Protein AF-A0A7C5Q5X1-F1 (afdb_monomer)

Radius of gyration: 24.64 Å; Cα contacts (8 Å, |Δi|>4): 230; chains: 1; bounding box: 41×34×95 Å

Foldseek 3Di:
DVVVVVVVVVVVVVVVVVVVVVPPPDQALLNQLVVLLVQLVVCVVVVVLVSNLVSLVSSLVSPCPHPSNLVSQLSNLLSQLSVCLVVVNLVSLVVSLVSLVCSCVVDVDRPCVLSSLLSNLVSCVSVLVLVVSLVSLVVSCVVPVDVLSLLSNLLSCLSVVHCPSVVVLVPDPDDDPVCPVSSVVSNVSNVVSVD

pLDDT: mean 93.27, std 9.8, range [52.84, 98.88]

Nearest PDB structures (foldseek):
  8rsv-assembly1_A  TM=6.632E-01  e=2.694E-02  Bacillus phage phi3T
  8rst-assembly1_A-2  TM=6.478E-01  e=3.918E-02  Bacillus phage phi3T
  8rtc-assembly1_A  TM=6.531E-01  e=7.202E-02  Bacillus phage phi3T
  8rsv-assembly2_B  TM=5.956E-01  e=6.258E-02  Bacillus phage phi3T
  8rte-assembly1_B  TM=5.356E-01  e=3.709E-01  Bacillus phage phi105

Secondary structure (DSSP, 8-state):
-HHHHHHHHHHHHHHHHHHHHHSS----HHHHHHHHHHHHHHHHHTT-HHHHHHHHHHHHHH-TTSHHHHHHHHHHHHHHHHHHHHTT-HHHHHHHHHHHHTHHHH-SS-TTHHHHHHHHHHHHHHTT-HHHHHHHHHHHHHHH--HHHHHHHHHHHHHTT--HHHHHHHH-S---GGGHHHHHHHHHHHHHHT-

InterPro domains:
  IPR019734 Tetratricopeptide repeat [PS50005] (33-66)

Structure (mmCIF, N/CA/C/O backbone):
data_AF-A0A7C5Q5X1-F1
#
_entry.id   AF-A0A7C5Q5X1-F1
#
loop_
_atom_site.group_PDB
_atom_site.id
_atom_site.type_symbol
_atom_site.label_atom_id
_atom_site.label_alt_id
_atom_site.label_comp_id
_atom_site.label_asym_id
_atom_site.label_entity_id
_atom_site.label_seq_id
_atom_site.pdbx_PDB_ins_code
_atom_site.Cartn_x
_atom_site.Cartn_y
_atom_site.Cartn_z
_atom_site.occupancy
_atom_site.B_iso_or_equiv
_atom_site.auth_seq_id
_atom_site.auth_comp_id
_atom_site.auth_asym_id
_atom_site.auth_atom_id
_atom_site.pdbx_PDB_model_num
ATOM 1 N N . MET A 1 1 ? 9.317 3.299 -72.950 1.00 58.19 1 MET A N 1
ATOM 2 C CA . MET A 1 1 ? 8.301 3.671 -71.933 1.00 58.19 1 MET A CA 1
ATOM 3 C C . MET A 1 1 ? 8.261 2.722 -70.725 1.00 58.19 1 MET A C 1
ATOM 5 O O . MET A 1 1 ? 8.134 3.208 -69.610 1.00 58.19 1 MET A O 1
ATOM 9 N N . GLY A 1 2 ? 8.441 1.402 -70.889 1.00 72.62 2 GLY A N 1
ATOM 10 C CA . GLY A 1 2 ? 8.313 0.433 -69.780 1.00 72.62 2 GLY A CA 1
ATOM 11 C C . GLY A 1 2 ? 9.367 0.503 -68.658 1.00 72.62 2 GLY A C 1
ATOM 12 O O . GLY A 1 2 ? 9.055 0.219 -67.507 1.00 72.62 2 GLY A O 1
ATOM 13 N N . THR A 1 3 ? 10.601 0.927 -68.941 1.00 76.62 3 THR A N 1
ATOM 14 C CA . THR A 1 3 ? 11.686 0.994 -67.940 1.00 76.62 3 THR A CA 1
ATOM 15 C C . THR A 1 3 ? 11.532 2.141 -66.943 1.00 76.62 3 THR A C 1
ATOM 17 O O . THR A 1 3 ? 11.871 1.972 -65.774 1.00 76.62 3 THR A O 1
ATOM 20 N N . LEU A 1 4 ? 11.006 3.291 -67.374 1.00 81.00 4 LEU A N 1
ATOM 21 C CA . LEU A 1 4 ? 10.770 4.443 -66.497 1.00 81.00 4 LEU A CA 1
ATOM 22 C C . LEU A 1 4 ? 9.601 4.173 -65.541 1.00 81.00 4 LEU A C 1
ATOM 24 O O . LEU A 1 4 ? 9.727 4.390 -64.340 1.00 81.00 4 LEU A O 1
ATOM 28 N N . ILE A 1 5 ? 8.511 3.608 -66.068 1.00 83.56 5 ILE A N 1
ATOM 29 C CA . ILE A 1 5 ? 7.334 3.210 -65.285 1.00 83.56 5 ILE A CA 1
ATOM 30 C C . ILE A 1 5 ? 7.726 2.157 -64.242 1.00 83.56 5 ILE A C 1
ATOM 32 O O . ILE A 1 5 ? 7.360 2.293 -63.082 1.00 83.56 5 ILE A O 1
ATOM 36 N N . ARG A 1 6 ? 8.555 1.166 -64.606 1.00 82.31 6 ARG A N 1
ATOM 37 C CA . ARG A 1 6 ? 9.064 0.155 -63.664 1.00 82.31 6 ARG A CA 1
ATOM 38 C C . ARG A 1 6 ? 9.936 0.750 -62.550 1.00 82.31 6 ARG A C 1
ATOM 40 O O . ARG A 1 6 ? 9.872 0.290 -61.418 1.00 82.31 6 ARG A O 1
ATOM 47 N N . LYS A 1 7 ? 10.758 1.761 -62.847 1.00 84.62 7 LYS A N 1
ATOM 48 C CA . LYS A 1 7 ? 11.564 2.448 -61.820 1.00 84.62 7 LYS A CA 1
ATOM 49 C C . LYS A 1 7 ? 10.686 3.266 -60.872 1.00 84.62 7 LYS A C 1
ATOM 51 O O . LYS A 1 7 ? 10.916 3.233 -59.669 1.00 84.62 7 LYS A O 1
ATOM 56 N N . LEU A 1 8 ? 9.667 3.943 -61.404 1.00 85.75 8 LEU A N 1
ATOM 57 C CA . LEU A 1 8 ? 8.690 4.699 -60.617 1.00 85.75 8 LEU A CA 1
ATOM 58 C C . LEU A 1 8 ? 7.858 3.791 -59.708 1.00 85.75 8 LEU A C 1
ATOM 60 O O . LEU A 1 8 ? 7.694 4.106 -58.534 1.00 85.75 8 LEU A O 1
ATOM 64 N N . THR A 1 9 ? 7.388 2.644 -60.204 1.00 85.19 9 THR A N 1
ATOM 65 C CA . THR A 1 9 ? 6.626 1.695 -59.379 1.00 85.19 9 THR A CA 1
ATOM 66 C C . THR A 1 9 ? 7.482 1.071 -58.283 1.00 85.19 9 THR A C 1
ATOM 68 O O . THR A 1 9 ? 7.020 0.951 -57.152 1.00 85.19 9 THR A O 1
ATOM 71 N N . VAL A 1 10 ? 8.744 0.735 -58.569 1.00 87.38 10 VAL A N 1
ATOM 72 C CA . VAL A 1 10 ? 9.682 0.239 -57.549 1.00 87.38 10 VAL A CA 1
ATOM 73 C C . VAL A 1 10 ? 9.982 1.315 -56.502 1.00 87.38 10 VAL A C 1
ATOM 75 O O . VAL A 1 10 ? 9.953 1.017 -55.312 1.00 87.38 10 VAL A O 1
ATOM 78 N N . ALA A 1 11 ? 10.210 2.565 -56.910 1.00 87.88 11 ALA A N 1
ATOM 79 C CA . ALA A 1 11 ? 10.429 3.667 -55.974 1.00 87.88 11 ALA A CA 1
ATOM 80 C C . ALA A 1 11 ? 9.203 3.910 -55.078 1.00 87.88 11 ALA A C 1
ATOM 82 O O . ALA A 1 11 ? 9.349 4.059 -53.867 1.00 87.88 11 ALA A O 1
ATOM 83 N N . LEU A 1 12 ? 7.994 3.872 -55.650 1.00 87.25 12 LEU A N 1
ATOM 84 C CA . LEU A 1 12 ? 6.744 4.008 -54.902 1.00 87.25 12 LEU A CA 1
ATOM 85 C C . LEU A 1 12 ? 6.561 2.863 -53.892 1.00 87.25 12 LEU A C 1
ATOM 87 O O . LEU A 1 12 ? 6.203 3.110 -52.745 1.00 87.25 12 LEU A O 1
ATOM 91 N N . LEU A 1 13 ? 6.859 1.621 -54.289 1.00 85.75 13 LEU A N 1
ATOM 92 C CA . LEU A 1 13 ? 6.812 0.460 -53.396 1.00 85.75 13 LEU A CA 1
ATOM 93 C C . LEU A 1 13 ? 7.810 0.587 -52.243 1.00 85.75 13 LEU A C 1
ATOM 95 O O . LEU A 1 13 ? 7.453 0.294 -51.108 1.00 85.75 13 LEU A O 1
ATOM 99 N N . ILE A 1 14 ? 9.029 1.068 -52.499 1.00 83.12 14 ILE A N 1
ATOM 100 C CA . ILE A 1 14 ? 10.028 1.294 -51.446 1.00 83.12 14 ILE A CA 1
ATOM 101 C C . ILE A 1 14 ? 9.540 2.352 -50.451 1.00 83.12 14 ILE A C 1
ATOM 103 O O . ILE A 1 14 ? 9.681 2.147 -49.250 1.00 83.12 14 ILE A O 1
ATOM 107 N N . VAL A 1 15 ? 8.927 3.443 -50.925 1.00 83.56 15 VAL A N 1
ATOM 108 C CA . VAL A 1 15 ? 8.350 4.492 -50.063 1.00 83.56 15 VAL A CA 1
ATOM 109 C C . VAL A 1 15 ? 7.159 3.968 -49.250 1.00 83.56 15 VAL A C 1
ATOM 111 O O . VAL A 1 15 ? 7.022 4.282 -48.070 1.00 83.56 15 VAL A O 1
ATOM 114 N N . LEU A 1 16 ? 6.306 3.132 -49.843 1.00 78.38 16 LEU A N 1
ATOM 115 C CA . LEU A 1 16 ? 5.177 2.515 -49.139 1.00 78.38 16 LEU A CA 1
ATOM 116 C C . LEU A 1 16 ? 5.646 1.503 -48.084 1.00 78.38 16 LEU A C 1
ATOM 118 O O . LEU A 1 16 ? 5.128 1.488 -46.972 1.00 78.38 16 LEU A O 1
ATOM 122 N N . ILE A 1 17 ? 6.665 0.696 -48.392 1.00 74.25 17 ILE A N 1
ATOM 123 C CA . ILE A 1 17 ? 7.249 -0.262 -47.443 1.00 74.25 17 ILE A CA 1
ATOM 124 C C . ILE A 1 17 ? 7.971 0.474 -46.309 1.00 74.25 17 ILE A C 1
ATOM 126 O O . ILE A 1 17 ? 7.837 0.082 -45.152 1.00 74.25 17 ILE A O 1
ATOM 130 N N . SER A 1 18 ? 8.705 1.551 -46.601 1.00 66.62 18 SER A N 1
ATOM 131 C CA . SER A 1 18 ? 9.421 2.314 -45.575 1.00 66.62 18 SER A CA 1
ATOM 132 C C . SER A 1 18 ? 8.476 3.098 -44.665 1.00 66.62 18 SER A C 1
ATOM 134 O O . SER A 1 18 ? 8.692 3.113 -43.458 1.00 66.62 18 SER A O 1
ATOM 136 N N . THR A 1 19 ? 7.389 3.666 -45.193 1.00 65.94 19 THR A N 1
ATOM 137 C CA . THR A 1 19 ? 6.350 4.324 -44.376 1.00 65.94 19 THR A CA 1
ATOM 138 C C . THR A 1 19 ? 5.542 3.326 -43.544 1.00 65.94 19 THR A C 1
ATOM 140 O O . THR A 1 19 ? 5.279 3.589 -42.372 1.00 65.94 19 THR A O 1
ATOM 143 N N . TYR A 1 20 ? 5.215 2.146 -44.084 1.00 62.38 20 TYR A N 1
ATOM 144 C CA . TYR A 1 20 ? 4.546 1.084 -43.323 1.00 62.38 20 TYR A CA 1
ATOM 145 C C . TYR A 1 20 ? 5.453 0.495 -42.231 1.00 62.38 20 TYR A C 1
ATOM 147 O O . TYR A 1 20 ? 5.017 0.293 -41.101 1.00 62.38 20 TYR A O 1
ATOM 155 N N . SER A 1 21 ? 6.739 0.285 -42.533 1.00 54.62 21 SER A N 1
ATOM 156 C CA . SER A 1 21 ? 7.728 -0.203 -41.565 1.00 54.62 21 SER A CA 1
ATOM 157 C C . SER A 1 21 ? 8.111 0.846 -40.513 1.00 54.62 21 SER A C 1
ATOM 159 O O . SER A 1 21 ? 8.541 0.464 -39.428 1.00 54.62 21 SER A O 1
ATOM 161 N N . TYR A 1 22 ? 7.957 2.142 -40.808 1.00 54.12 22 TYR A N 1
ATOM 162 C CA . TYR A 1 22 ? 8.134 3.238 -39.847 1.00 54.12 22 TYR A CA 1
ATOM 163 C C . TYR A 1 22 ? 6.933 3.378 -38.896 1.00 54.12 22 TYR A C 1
ATOM 165 O O . TYR A 1 22 ? 7.110 3.739 -37.737 1.00 54.12 22 TYR A O 1
ATOM 173 N N . ASN A 1 23 ? 5.726 3.022 -39.352 1.00 52.84 23 ASN A N 1
ATOM 174 C CA . ASN A 1 23 ? 4.494 3.047 -38.554 1.00 52.84 23 ASN A CA 1
ATOM 175 C C . ASN A 1 23 ? 4.234 1.762 -37.744 1.00 52.84 23 ASN A C 1
ATOM 177 O O . ASN A 1 23 ? 3.206 1.657 -37.076 1.00 52.84 23 ASN A O 1
ATOM 181 N N . ALA A 1 24 ? 5.140 0.781 -37.771 1.00 57.81 24 ALA A N 1
ATOM 182 C CA . ALA A 1 24 ? 5.094 -0.326 -36.824 1.00 57.81 24 ALA A CA 1
ATOM 183 C C . ALA A 1 24 ? 5.495 0.207 -35.438 1.00 57.81 24 ALA A C 1
ATOM 185 O O . ALA A 1 24 ? 6.683 0.373 -35.164 1.00 57.81 24 ALA A O 1
ATOM 186 N N . GLU A 1 25 ? 4.508 0.515 -34.586 1.00 59.00 25 GLU A N 1
ATOM 187 C CA . GLU A 1 25 ? 4.710 0.942 -33.194 1.00 59.00 25 GLU A CA 1
ATOM 188 C C . GLU A 1 25 ? 5.723 0.026 -32.496 1.00 59.00 25 GLU A C 1
ATOM 190 O O . GLU A 1 25 ? 5.436 -1.114 -32.114 1.00 59.00 25 GLU A O 1
ATOM 195 N N . ARG A 1 26 ? 6.950 0.523 -32.337 1.00 72.81 26 ARG A N 1
ATOM 196 C CA . ARG A 1 26 ? 8.001 -0.197 -31.632 1.00 72.81 26 ARG A CA 1
ATOM 197 C C . ARG A 1 26 ? 7.663 -0.119 -30.152 1.00 72.81 26 ARG A C 1
ATOM 199 O O . ARG A 1 26 ? 7.797 0.936 -29.544 1.00 72.81 26 ARG A O 1
ATOM 206 N N . THR A 1 27 ? 7.182 -1.226 -29.591 1.00 82.00 27 THR A N 1
ATOM 207 C CA . THR A 1 27 ? 6.854 -1.293 -28.163 1.00 82.00 27 THR A CA 1
ATOM 208 C C . THR A 1 27 ? 8.100 -0.939 -27.355 1.00 82.00 27 THR A C 1
ATOM 210 O O . THR A 1 27 ? 9.128 -1.604 -27.489 1.00 82.00 27 THR A O 1
ATOM 213 N N . THR A 1 28 ? 8.012 0.119 -26.552 1.00 91.88 28 THR A N 1
ATOM 214 C CA . THR A 1 28 ? 9.115 0.553 -25.691 1.00 91.88 28 THR A CA 1
ATOM 215 C C . THR A 1 28 ? 9.131 -0.238 -24.384 1.00 91.88 28 THR A C 1
ATOM 217 O O . THR A 1 28 ? 8.109 -0.793 -23.967 1.00 91.88 28 THR A O 1
ATOM 220 N N . ASP A 1 29 ? 10.266 -0.254 -23.687 1.00 94.81 29 ASP A N 1
ATOM 221 C CA . ASP A 1 29 ? 10.348 -0.868 -22.355 1.00 94.81 29 ASP A CA 1
ATOM 222 C C . ASP A 1 29 ? 9.385 -0.201 -21.360 1.00 94.81 29 ASP A C 1
ATOM 224 O O . ASP A 1 29 ? 8.752 -0.884 -20.555 1.00 94.81 29 ASP A O 1
ATOM 228 N N . SER A 1 30 ? 9.167 1.111 -21.484 1.00 95.12 30 SER A N 1
ATOM 229 C CA . SER A 1 30 ? 8.165 1.851 -20.707 1.00 95.12 30 SER A CA 1
ATOM 230 C C . SER A 1 30 ? 6.730 1.386 -21.010 1.00 95.12 30 SER A C 1
ATOM 232 O O . SER A 1 30 ? 5.917 1.204 -20.097 1.00 95.12 30 SER A O 1
ATOM 234 N N . ASP A 1 31 ? 6.410 1.083 -22.275 1.00 95.75 31 ASP A N 1
ATOM 235 C CA . ASP A 1 31 ? 5.115 0.493 -22.639 1.00 95.75 31 ASP A CA 1
ATOM 236 C C . ASP A 1 31 ? 4.933 -0.909 -22.058 1.00 95.75 31 ASP A C 1
ATOM 238 O O . ASP A 1 31 ? 3.843 -1.249 -21.585 1.00 95.75 31 ASP A O 1
ATOM 242 N N . LEU A 1 32 ? 5.990 -1.725 -22.063 1.00 96.75 32 LEU A N 1
ATOM 243 C CA . LEU A 1 32 ? 5.974 -3.040 -21.424 1.00 96.75 32 LEU A CA 1
ATOM 244 C C . LEU A 1 32 ? 5.809 -2.915 -19.906 1.00 96.75 32 LEU A C 1
ATOM 246 O O . LEU A 1 32 ? 4.991 -3.641 -19.332 1.00 96.75 32 LEU A O 1
ATOM 250 N N . ALA A 1 33 ? 6.517 -1.980 -19.265 1.00 98.12 33 ALA A N 1
ATOM 251 C CA . ALA A 1 33 ? 6.400 -1.699 -17.837 1.00 98.12 33 ALA A CA 1
ATOM 252 C C . ALA A 1 33 ? 4.953 -1.357 -17.468 1.00 98.12 33 ALA A C 1
ATOM 254 O O . ALA A 1 33 ? 4.369 -1.989 -16.585 1.00 98.12 33 ALA A O 1
ATOM 255 N N . ARG A 1 34 ? 4.330 -0.440 -18.217 1.00 98.31 34 ARG A N 1
ATOM 256 C CA . ARG A 1 34 ? 2.919 -0.066 -18.059 1.00 98.31 34 ARG A CA 1
ATOM 257 C C . ARG A 1 34 ? 1.973 -1.256 -18.209 1.00 98.31 34 ARG A C 1
ATOM 259 O O . ARG A 1 34 ? 1.120 -1.471 -17.349 1.00 98.31 34 ARG A O 1
ATOM 266 N N . ARG A 1 35 ? 2.123 -2.060 -19.268 1.00 98.31 35 ARG A N 1
ATOM 267 C CA . ARG A 1 35 ? 1.265 -3.237 -19.510 1.00 98.31 35 ARG A CA 1
ATOM 268 C C . ARG A 1 35 ? 1.383 -4.270 -18.390 1.00 98.31 35 ARG A C 1
ATOM 270 O O . ARG A 1 35 ? 0.372 -4.816 -17.950 1.00 98.31 35 ARG A O 1
ATOM 277 N N . TYR A 1 36 ? 2.596 -4.549 -17.918 1.00 98.75 36 TYR A N 1
ATOM 278 C CA . TYR A 1 36 ? 2.794 -5.467 -16.798 1.00 98.75 36 TYR A CA 1
ATOM 279 C C . TYR A 1 36 ? 2.250 -4.896 -15.488 1.00 98.75 36 TYR A C 1
ATOM 281 O O . TYR A 1 36 ? 1.588 -5.624 -14.754 1.00 98.75 36 TYR A O 1
ATOM 289 N N . PHE A 1 37 ? 2.439 -3.603 -15.224 1.00 98.81 37 PHE A N 1
ATOM 290 C CA . PHE A 1 37 ? 1.887 -2.946 -14.040 1.00 98.81 37 PHE A CA 1
ATOM 291 C C . PHE A 1 37 ? 0.358 -3.068 -13.992 1.00 98.81 37 PHE A C 1
ATOM 293 O O . PHE A 1 37 ? -0.200 -3.476 -12.975 1.00 98.81 37 PHE A O 1
ATOM 300 N N . GLN A 1 38 ? -0.324 -2.827 -15.117 1.00 98.75 38 GLN A N 1
ATOM 301 C CA . GLN A 1 38 ? -1.778 -2.991 -15.226 1.00 98.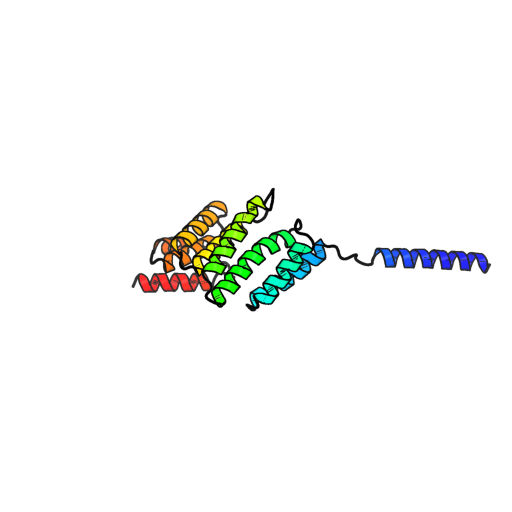75 38 GLN A CA 1
ATOM 302 C C . GLN A 1 38 ? -2.232 -4.434 -14.951 1.00 98.75 38 GLN A C 1
ATOM 304 O O . GLN A 1 38 ? -3.216 -4.644 -14.241 1.00 98.75 38 GLN A O 1
ATOM 309 N N . LYS A 1 39 ? -1.500 -5.441 -15.448 1.00 98.75 39 LYS A N 1
ATOM 310 C CA . LYS A 1 39 ? -1.767 -6.854 -15.118 1.00 98.75 39 LYS A CA 1
ATOM 311 C C . LYS A 1 39 ? -1.556 -7.151 -13.631 1.00 98.75 39 LYS A C 1
ATOM 313 O O . LYS A 1 39 ? -2.329 -7.914 -13.048 1.00 98.75 39 LYS A O 1
ATOM 318 N N . GLY A 1 40 ? -0.550 -6.531 -13.014 1.00 98.75 40 GLY A N 1
ATOM 319 C CA . GLY A 1 40 ? -0.306 -6.603 -11.574 1.00 98.75 40 GLY A CA 1
ATOM 320 C C . GLY A 1 40 ? -1.480 -6.051 -10.767 1.00 98.75 40 GLY A C 1
ATOM 321 O O . GLY A 1 40 ? -1.987 -6.742 -9.886 1.00 98.75 40 GLY A O 1
ATOM 322 N N . LEU A 1 41 ? -1.983 -4.866 -11.128 1.00 98.75 41 LEU A N 1
ATOM 323 C CA . LEU A 1 41 ? -3.168 -4.265 -10.503 1.00 98.75 41 LEU A CA 1
ATOM 324 C C . LEU A 1 41 ? -4.417 -5.139 -10.659 1.00 98.75 41 LEU A C 1
ATOM 326 O O . LEU A 1 41 ? -5.133 -5.363 -9.685 1.00 98.75 41 LEU A O 1
ATOM 330 N N . ALA A 1 42 ? -4.663 -5.664 -11.863 1.00 98.69 42 ALA A N 1
ATOM 331 C CA . ALA A 1 42 ? -5.797 -6.549 -12.117 1.00 98.69 42 ALA A CA 1
ATOM 332 C C . ALA A 1 42 ? -5.730 -7.823 -11.258 1.00 98.69 42 ALA A C 1
ATOM 334 O O . ALA A 1 42 ? -6.735 -8.226 -10.678 1.00 98.69 42 ALA A O 1
ATOM 335 N N . SER A 1 43 ? -4.536 -8.409 -11.120 1.00 98.75 43 SER A N 1
ATOM 336 C CA . SER A 1 43 ? -4.308 -9.594 -10.282 1.00 98.75 43 SER A CA 1
ATOM 337 C C . SER A 1 43 ? -4.504 -9.282 -8.798 1.00 98.75 43 SER A C 1
ATOM 339 O O . SER A 1 43 ? -5.143 -10.050 -8.082 1.00 98.75 43 SER A O 1
ATOM 341 N N . LEU A 1 44 ? -4.013 -8.125 -8.341 1.00 98.19 44 LEU A N 1
ATOM 342 C CA . LEU A 1 44 ? -4.170 -7.675 -6.961 1.00 98.19 44 LEU A CA 1
ATOM 343 C C . LEU A 1 44 ? -5.645 -7.445 -6.598 1.00 98.19 44 LEU A C 1
ATOM 345 O O . LEU A 1 44 ? -6.068 -7.830 -5.512 1.00 98.19 44 LEU A O 1
ATOM 349 N N . LYS A 1 45 ? -6.441 -6.882 -7.520 1.00 97.38 45 LYS A N 1
ATOM 350 C CA . LYS A 1 45 ? -7.883 -6.635 -7.333 1.00 97.38 45 LYS A CA 1
ATOM 351 C C . LYS A 1 45 ? -8.683 -7.918 -7.087 1.00 97.38 45 LYS A C 1
ATOM 353 O O . LYS A 1 45 ? -9.659 -7.888 -6.348 1.00 97.38 45 LYS A O 1
ATOM 358 N N . ILE A 1 46 ? -8.266 -9.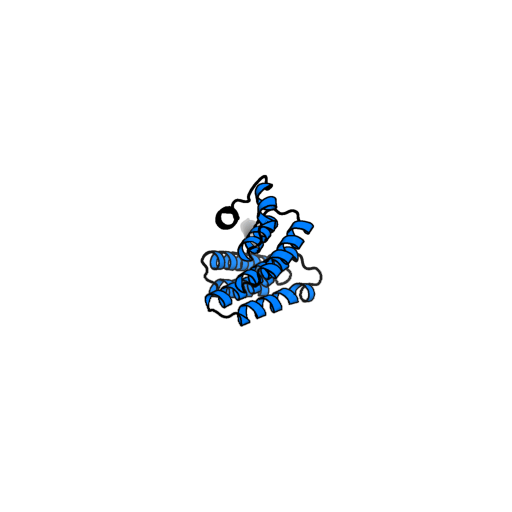034 -7.684 1.00 98.00 46 ILE A N 1
ATOM 359 C CA . ILE A 1 46 ? -8.882 -10.355 -7.475 1.00 98.00 46 ILE A CA 1
ATOM 360 C C . ILE A 1 46 ? -8.145 -11.191 -6.415 1.00 98.00 46 ILE A C 1
ATOM 362 O O . ILE A 1 46 ? -8.314 -12.406 -6.364 1.00 98.00 46 ILE A O 1
ATOM 366 N N . LEU A 1 47 ? -7.307 -10.552 -5.587 1.00 97.75 47 LEU A N 1
ATOM 367 C CA . LEU A 1 47 ? -6.530 -11.165 -4.500 1.00 97.75 47 LEU A CA 1
ATOM 368 C C . LEU A 1 47 ? -5.551 -12.265 -4.956 1.00 97.75 47 LEU A C 1
ATOM 370 O O . LEU A 1 47 ? -5.047 -13.045 -4.146 1.00 97.75 47 LEU A O 1
ATOM 374 N N . ASN A 1 48 ? -5.219 -12.314 -6.249 1.00 98.25 48 ASN A N 1
ATOM 375 C CA . ASN A 1 48 ? -4.209 -13.217 -6.786 1.00 98.25 48 ASN A CA 1
ATOM 376 C C . ASN A 1 48 ? -2.813 -12.614 -6.568 1.00 98.25 48 ASN A C 1
ATOM 378 O O . ASN A 1 48 ? -2.175 -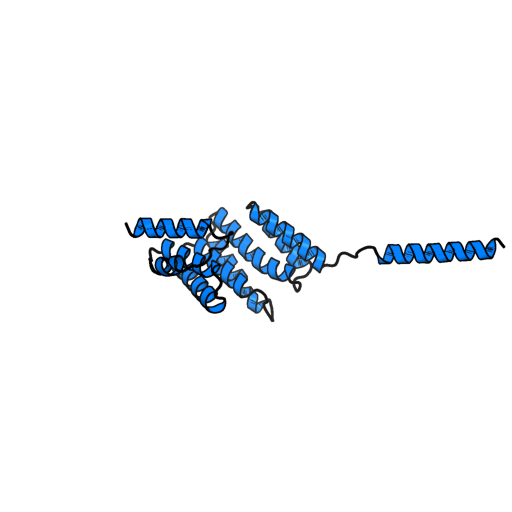12.066 -7.471 1.00 98.25 48 ASN A O 1
ATOM 382 N N . TYR A 1 49 ? -2.343 -12.697 -5.322 1.00 98.38 49 TYR A N 1
ATOM 383 C CA . TYR A 1 49 ? -1.094 -12.064 -4.901 1.00 98.38 49 TYR A CA 1
ATOM 384 C C . TYR A 1 49 ? 0.146 -12.641 -5.594 1.00 98.38 49 TYR A C 1
ATOM 386 O O . TYR A 1 49 ? 1.117 -11.915 -5.802 1.00 98.38 49 TYR A O 1
ATOM 394 N N . ARG A 1 50 ? 0.127 -13.928 -5.971 1.00 98.25 50 ARG A N 1
ATOM 395 C CA . ARG A 1 50 ? 1.254 -14.573 -6.667 1.00 98.25 50 ARG A CA 1
ATOM 396 C C . ARG A 1 50 ? 1.470 -13.961 -8.047 1.00 98.25 50 ARG A C 1
ATOM 398 O O . ARG A 1 50 ? 2.594 -13.572 -8.366 1.00 98.25 50 ARG A O 1
ATOM 405 N N . ASP A 1 51 ? 0.400 -13.808 -8.823 1.00 98.62 51 ASP A N 1
ATOM 406 C CA . ASP A 1 51 ? 0.493 -13.177 -10.139 1.00 98.62 51 ASP A CA 1
ATOM 407 C C . ASP A 1 51 ? 0.751 -11.675 -10.028 1.00 98.62 51 ASP A C 1
ATOM 409 O O . ASP A 1 51 ? 1.531 -11.136 -10.810 1.00 98.62 51 ASP A O 1
ATOM 413 N N . ALA A 1 52 ? 0.186 -10.999 -9.020 1.00 98.81 52 ALA A N 1
ATOM 414 C CA . ALA A 1 52 ? 0.503 -9.599 -8.746 1.00 98.81 52 ALA A CA 1
ATOM 415 C C . ALA A 1 52 ? 2.016 -9.400 -8.531 1.00 98.81 52 ALA A C 1
ATOM 417 O O . ALA A 1 52 ? 2.636 -8.591 -9.222 1.00 98.81 52 ALA A O 1
ATOM 418 N N . LEU A 1 53 ? 2.634 -10.200 -7.652 1.00 98.75 53 LEU A N 1
ATOM 419 C CA . LEU A 1 53 ? 4.084 -10.193 -7.422 1.00 98.75 53 LEU A CA 1
ATOM 420 C C . LEU A 1 53 ? 4.869 -10.462 -8.713 1.00 98.75 53 LEU A C 1
ATOM 422 O O . LEU A 1 53 ? 5.817 -9.737 -9.027 1.00 98.75 53 LEU A O 1
ATOM 426 N N . LEU A 1 54 ? 4.461 -11.463 -9.499 1.00 98.69 54 LEU A N 1
ATOM 427 C CA . LEU A 1 54 ? 5.099 -11.770 -10.778 1.00 98.69 54 LEU A CA 1
ATOM 428 C C . LEU A 1 54 ? 5.031 -10.578 -11.740 1.00 98.69 54 LEU A C 1
ATOM 430 O O . LEU A 1 54 ? 6.055 -10.190 -12.306 1.00 98.69 54 LEU A O 1
ATOM 434 N N . TYR A 1 55 ? 3.857 -9.985 -11.931 1.00 98.81 55 TYR A N 1
ATOM 435 C CA . TYR A 1 55 ? 3.663 -8.905 -12.890 1.00 98.81 55 TYR A CA 1
ATOM 436 C C . TYR A 1 55 ? 4.337 -7.605 -12.466 1.00 98.81 55 TYR A C 1
ATOM 438 O O . TYR A 1 55 ? 5.023 -7.008 -13.294 1.00 98.81 55 TYR A O 1
ATOM 446 N N . PHE A 1 56 ? 4.255 -7.209 -11.194 1.00 98.81 56 PHE A N 1
ATOM 447 C CA . PHE A 1 56 ? 4.999 -6.044 -10.713 1.00 98.81 56 PHE A CA 1
ATOM 448 C C . PHE A 1 56 ? 6.516 -6.266 -10.819 1.00 98.81 56 PHE A C 1
ATOM 450 O O . PHE A 1 56 ? 7.236 -5.367 -11.247 1.00 98.81 56 PHE A O 1
ATOM 457 N N . SER A 1 57 ? 7.019 -7.485 -10.575 1.00 98.75 57 SER A N 1
ATOM 458 C CA . SER A 1 57 ? 8.448 -7.787 -10.777 1.00 98.75 57 SER A CA 1
ATOM 459 C C . SER A 1 57 ? 8.877 -7.677 -12.240 1.00 98.75 57 SER A C 1
ATOM 461 O O . SER A 1 57 ? 10.020 -7.332 -12.535 1.00 98.75 57 SER A O 1
ATOM 463 N N . ARG A 1 58 ? 7.988 -8.012 -13.183 1.00 98.62 58 ARG A N 1
ATOM 464 C CA . ARG A 1 58 ? 8.253 -7.856 -14.616 1.00 98.62 58 ARG A CA 1
ATOM 465 C C . ARG A 1 58 ? 8.227 -6.385 -14.994 1.00 98.62 58 ARG A C 1
ATOM 467 O O . ARG A 1 58 ? 9.172 -5.936 -15.622 1.00 98.62 58 ARG A O 1
ATOM 474 N N . ALA A 1 59 ? 7.213 -5.645 -14.555 1.00 98.69 59 ALA A N 1
ATOM 475 C CA . ALA A 1 59 ? 7.083 -4.218 -14.819 1.00 98.69 59 ALA A CA 1
ATOM 476 C C . ALA A 1 59 ? 8.297 -3.420 -14.326 1.00 98.69 59 ALA A C 1
ATOM 478 O O . ALA A 1 59 ? 8.891 -2.677 -15.102 1.00 98.69 59 ALA A O 1
ATOM 479 N N . TYR A 1 60 ? 8.721 -3.660 -13.081 1.00 98.44 60 TYR A N 1
ATOM 480 C CA . TYR A 1 60 ? 9.927 -3.061 -12.514 1.00 98.44 60 TYR A CA 1
ATOM 481 C C . TYR A 1 60 ? 11.184 -3.396 -13.332 1.00 98.44 60 TYR A C 1
ATOM 483 O O . TYR A 1 60 ? 12.005 -2.520 -13.555 1.00 98.44 60 TYR A O 1
ATOM 491 N N . ARG A 1 61 ? 11.330 -4.634 -13.828 1.00 98.31 61 ARG A N 1
ATOM 492 C CA . ARG A 1 61 ? 12.492 -5.042 -14.641 1.00 98.31 61 ARG A CA 1
ATOM 493 C C . ARG A 1 61 ? 12.542 -4.422 -16.034 1.00 98.31 61 ARG A C 1
ATOM 495 O O . ARG A 1 61 ? 13.638 -4.334 -16.572 1.00 98.31 61 ARG A O 1
ATOM 502 N N . MET A 1 62 ? 11.399 -4.076 -16.629 1.00 98.19 62 MET A N 1
ATOM 503 C CA . MET A 1 62 ? 11.383 -3.485 -17.972 1.00 98.19 62 MET A CA 1
ATOM 504 C C . MET A 1 62 ? 11.977 -2.082 -17.944 1.00 98.19 62 MET A C 1
ATOM 506 O O . MET A 1 62 ? 12.909 -1.800 -18.681 1.00 98.19 62 MET A O 1
ATOM 510 N N . ASP A 1 63 ? 11.478 -1.225 -17.057 1.00 97.50 63 ASP A N 1
ATOM 511 C CA . ASP A 1 63 ? 11.989 0.136 -16.933 1.00 97.50 63 ASP A CA 1
ATOM 512 C C . ASP A 1 63 ? 11.835 0.631 -15.487 1.00 97.50 63 ASP A C 1
ATOM 514 O O . ASP A 1 63 ? 10.817 1.251 -15.164 1.00 97.50 63 ASP A O 1
ATOM 518 N N . PRO A 1 64 ? 12.824 0.372 -14.607 1.00 96.81 64 PRO A N 1
ATOM 519 C CA . PRO A 1 64 ? 12.784 0.774 -13.200 1.00 96.81 64 PRO A CA 1
ATOM 520 C C . PRO A 1 64 ? 12.619 2.282 -12.972 1.00 96.81 64 PRO A C 1
ATOM 522 O O . PRO A 1 64 ? 12.155 2.680 -11.902 1.00 96.81 64 PRO A O 1
ATOM 525 N N . ALA A 1 65 ? 13.049 3.104 -13.937 1.00 95.50 65 ALA A N 1
ATOM 526 C CA . ALA A 1 65 ? 13.036 4.561 -13.859 1.00 95.50 65 ALA A CA 1
ATOM 527 C C . ALA A 1 65 ? 11.734 5.161 -14.412 1.00 95.50 65 ALA A C 1
ATOM 529 O O . ALA A 1 65 ? 11.368 6.281 -14.048 1.00 95.50 65 ALA A O 1
ATOM 530 N N . SER A 1 66 ? 10.993 4.427 -15.248 1.00 96.38 66 SER A N 1
ATOM 531 C CA . SER A 1 66 ? 9.641 4.822 -15.653 1.00 96.38 66 SER A CA 1
ATOM 532 C C . SER A 1 66 ? 8.703 4.949 -14.456 1.00 96.38 66 SER A C 1
ATOM 534 O O . SER A 1 66 ? 8.904 4.341 -13.405 1.00 96.38 66 SER A O 1
ATOM 536 N N . GLU A 1 67 ? 7.637 5.728 -14.634 1.00 97.38 67 GLU A N 1
ATOM 537 C CA . GLU A 1 67 ? 6.556 5.859 -13.650 1.00 97.38 67 GLU A CA 1
ATOM 538 C C . GLU A 1 67 ? 6.024 4.496 -13.190 1.00 97.38 67 GLU A C 1
ATOM 540 O O . GLU A 1 67 ? 5.913 4.221 -11.996 1.00 97.38 67 GLU A O 1
ATOM 545 N N . HIS A 1 68 ? 5.746 3.618 -14.152 1.00 98.38 68 HIS A N 1
ATOM 546 C CA . HIS A 1 68 ? 5.160 2.312 -13.892 1.00 98.38 68 HIS A CA 1
ATOM 547 C C . HIS A 1 68 ? 6.165 1.341 -13.272 1.00 98.38 68 HIS A C 1
ATOM 549 O O . HIS A 1 68 ? 5.762 0.498 -12.472 1.00 98.38 68 HIS A O 1
ATOM 555 N N . GLY A 1 69 ? 7.457 1.447 -13.590 1.00 98.06 69 GLY A N 1
ATOM 556 C CA . GLY A 1 69 ? 8.494 0.664 -12.922 1.00 98.06 69 GLY A CA 1
ATOM 557 C C . GLY A 1 69 ? 8.668 1.068 -11.464 1.00 98.06 69 GLY A C 1
ATOM 558 O O . GLY A 1 69 ? 8.673 0.204 -10.589 1.00 98.06 69 GLY A O 1
ATOM 559 N N . GLU A 1 70 ? 8.710 2.370 -11.185 1.00 98.31 70 GLU A N 1
ATOM 560 C CA . GLU A 1 70 ? 8.813 2.886 -9.819 1.00 98.31 70 GLU A CA 1
ATOM 561 C C . GLU A 1 70 ? 7.580 2.562 -8.973 1.00 98.31 70 GLU A C 1
ATOM 563 O O . GLU A 1 70 ? 7.713 2.059 -7.856 1.00 98.31 70 GLU A O 1
ATOM 568 N N . LEU A 1 71 ? 6.371 2.738 -9.515 1.00 98.44 71 LEU A N 1
ATOM 569 C CA . LEU A 1 71 ? 5.160 2.258 -8.847 1.00 98.44 71 LEU A CA 1
ATOM 570 C C . LEU A 1 71 ? 5.221 0.744 -8.623 1.00 98.44 71 LEU A C 1
ATOM 572 O O . LEU A 1 71 ? 4.881 0.273 -7.540 1.00 98.44 71 LEU A O 1
ATOM 576 N N . SER A 1 72 ? 5.702 -0.034 -9.595 1.00 98.62 72 SER A N 1
ATOM 577 C CA . SER A 1 72 ? 5.822 -1.488 -9.442 1.00 98.62 72 SER A CA 1
ATOM 578 C C . SER A 1 72 ? 6.745 -1.897 -8.298 1.00 98.62 72 SER A C 1
ATOM 580 O O . SER A 1 72 ? 6.441 -2.879 -7.626 1.00 98.62 72 SER A O 1
ATOM 582 N N . TYR A 1 73 ? 7.813 -1.143 -8.020 1.00 98.69 73 TYR A N 1
ATOM 583 C CA . TYR A 1 73 ? 8.631 -1.349 -6.822 1.00 98.69 73 TYR A CA 1
ATOM 584 C C . TYR A 1 73 ? 7.767 -1.255 -5.552 1.00 98.69 73 TYR A C 1
ATOM 586 O O . TYR A 1 73 ? 7.743 -2.174 -4.739 1.00 98.69 73 TYR A O 1
ATOM 594 N N . LEU A 1 74 ? 6.969 -0.196 -5.395 1.00 98.81 74 LEU A N 1
ATOM 595 C CA . LEU A 1 74 ? 6.100 -0.041 -4.219 1.00 98.81 74 LEU A CA 1
ATOM 596 C C . LEU A 1 74 ? 5.016 -1.125 -4.143 1.00 98.81 74 LEU A C 1
ATOM 598 O O . LEU A 1 74 ? 4.764 -1.701 -3.081 1.00 98.81 74 LEU A O 1
ATOM 602 N N . TYR A 1 75 ? 4.396 -1.446 -5.278 1.00 98.81 75 TYR A N 1
ATOM 603 C CA . TYR A 1 75 ? 3.354 -2.465 -5.354 1.00 98.81 75 TYR A CA 1
ATOM 604 C C . TYR A 1 75 ? 3.882 -3.891 -5.139 1.00 98.81 75 TYR A C 1
ATOM 606 O O . TYR A 1 75 ? 3.118 -4.738 -4.671 1.00 98.81 75 TYR A O 1
ATOM 614 N N . LEU A 1 76 ? 5.170 -4.168 -5.382 1.00 98.50 76 LEU A N 1
ATOM 615 C CA . LEU A 1 76 ? 5.819 -5.405 -4.930 1.00 98.50 76 LEU A CA 1
ATOM 616 C C . LEU A 1 76 ? 5.805 -5.504 -3.405 1.00 98.50 76 LEU A C 1
ATOM 618 O O . LEU A 1 76 ? 5.371 -6.524 -2.871 1.00 98.50 76 LEU A O 1
ATOM 622 N N . GLY A 1 77 ? 6.208 -4.435 -2.710 1.00 98.62 77 GLY A N 1
ATOM 623 C CA . GLY A 1 77 ? 6.173 -4.370 -1.248 1.00 98.62 77 GLY A CA 1
ATOM 624 C C . GLY A 1 77 ? 4.763 -4.597 -0.699 1.00 98.62 77 GLY A C 1
ATOM 625 O O . GLY A 1 77 ? 4.561 -5.472 0.143 1.00 98.62 77 GLY A O 1
ATOM 626 N N . LYS A 1 78 ? 3.766 -3.892 -1.249 1.00 98.81 78 LYS A N 1
ATOM 627 C CA . LYS A 1 78 ? 2.348 -4.066 -0.883 1.00 98.81 78 LYS A CA 1
ATOM 628 C C . LYS A 1 78 ? 1.834 -5.480 -1.149 1.00 98.81 78 LYS A C 1
ATOM 630 O O . LYS A 1 78 ? 1.207 -6.082 -0.281 1.00 98.81 78 LYS A O 1
ATOM 635 N N . SER A 1 79 ? 2.103 -6.025 -2.333 1.00 98.75 79 SER A N 1
ATOM 636 C CA . SER A 1 79 ? 1.653 -7.373 -2.701 1.00 98.75 79 SER A CA 1
ATOM 637 C C . SER A 1 79 ? 2.296 -8.433 -1.809 1.00 98.75 79 SER A C 1
ATOM 639 O O . SER A 1 79 ? 1.639 -9.403 -1.440 1.00 98.75 79 SER A O 1
ATOM 641 N N . TYR A 1 80 ? 3.555 -8.233 -1.406 1.00 98.75 80 TYR A N 1
ATOM 642 C CA . TYR A 1 80 ? 4.244 -9.132 -0.487 1.00 98.75 80 TYR A CA 1
ATOM 643 C C . TYR A 1 80 ? 3.697 -9.037 0.942 1.00 98.75 80 TYR A C 1
ATOM 645 O O . TYR A 1 80 ? 3.562 -10.071 1.598 1.00 98.75 80 TYR A O 1
ATOM 653 N N . ALA A 1 81 ? 3.319 -7.839 1.403 1.00 98.81 81 ALA A N 1
ATOM 654 C CA . ALA A 1 81 ? 2.625 -7.645 2.677 1.00 98.81 81 ALA A CA 1
ATOM 655 C C . ALA A 1 81 ? 1.303 -8.426 2.706 1.00 98.81 81 ALA A C 1
ATOM 657 O O . ALA A 1 81 ? 1.070 -9.231 3.607 1.00 98.81 81 ALA A O 1
ATOM 658 N N . LEU A 1 82 ? 0.469 -8.241 1.678 1.00 98.69 82 LEU A N 1
ATOM 659 C CA . LEU A 1 82 ? -0.844 -8.880 1.566 1.00 98.69 82 LEU A CA 1
ATOM 660 C C . LEU A 1 82 ? -0.739 -10.400 1.420 1.00 98.69 82 LEU A C 1
ATOM 662 O O . LEU A 1 82 ? -1.443 -11.126 2.119 1.00 98.69 82 LEU A O 1
ATOM 666 N N . TYR A 1 83 ? 0.185 -10.885 0.583 1.00 98.56 83 TYR A N 1
ATOM 667 C CA . TYR A 1 83 ? 0.505 -12.309 0.494 1.00 98.56 83 TYR A CA 1
ATOM 668 C C . TYR A 1 83 ? 0.899 -12.855 1.868 1.00 98.56 83 TYR A C 1
ATOM 670 O O . TYR A 1 83 ? 0.292 -13.795 2.366 1.00 98.56 83 TYR A O 1
ATOM 678 N N . SER A 1 84 ? 1.879 -12.232 2.520 1.00 98.62 84 SER A N 1
ATOM 679 C CA . SER A 1 84 ? 2.379 -12.692 3.815 1.00 98.62 84 SER A CA 1
ATOM 680 C C . SER A 1 84 ? 1.280 -12.735 4.871 1.00 98.62 84 SER A C 1
ATOM 682 O O . SER A 1 84 ? 1.180 -13.721 5.597 1.00 98.62 84 SER A O 1
ATOM 684 N N . TYR A 1 85 ? 0.430 -11.709 4.928 1.00 98.38 85 TYR A N 1
ATOM 685 C CA . TYR A 1 85 ? -0.708 -11.663 5.839 1.00 98.38 85 TYR A CA 1
ATOM 686 C C . TYR A 1 85 ? -1.720 -12.782 5.565 1.00 98.38 85 TYR A C 1
ATOM 688 O O . TYR A 1 85 ? -2.096 -13.494 6.494 1.00 98.38 85 TYR A O 1
ATOM 696 N N . ALA A 1 86 ? -2.095 -13.003 4.300 1.00 97.75 86 ALA A N 1
ATOM 697 C CA . ALA A 1 86 ? -3.044 -14.049 3.911 1.00 97.75 86 ALA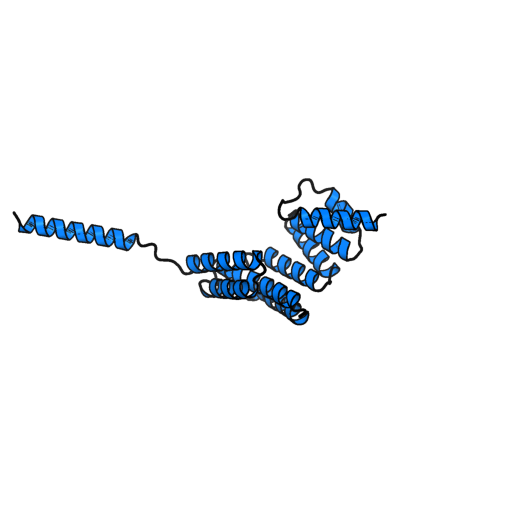 A CA 1
ATOM 698 C C . ALA A 1 86 ? -2.575 -15.467 4.289 1.00 97.75 86 ALA A C 1
ATOM 700 O O . ALA A 1 86 ? -3.397 -16.346 4.529 1.00 97.75 86 ALA A O 1
ATOM 701 N N . PHE A 1 87 ? -1.259 -15.679 4.388 1.00 96.69 87 PHE A N 1
ATOM 702 C CA . PHE A 1 87 ? -0.651 -16.938 4.830 1.00 96.69 87 PHE A CA 1
ATOM 703 C C . PHE A 1 87 ? -0.169 -16.906 6.297 1.00 96.69 87 PHE A C 1
ATOM 705 O O . PHE A 1 87 ? 0.608 -17.764 6.711 1.00 96.69 87 PHE A O 1
ATOM 712 N N . GLY A 1 88 ? -0.599 -15.922 7.097 1.00 96.50 88 GLY A N 1
ATOM 713 C CA . GLY A 1 88 ? -0.318 -15.849 8.539 1.00 96.50 88 GLY A CA 1
ATOM 714 C C . GLY A 1 88 ? 1.119 -15.455 8.917 1.00 96.50 88 GLY A C 1
ATOM 715 O O . GLY A 1 88 ? 1.524 -15.586 10.073 1.00 96.50 88 GLY A O 1
ATOM 716 N N . SER A 1 89 ? 1.915 -14.953 7.974 1.00 98.12 89 SER A N 1
ATOM 717 C CA . SER A 1 89 ? 3.322 -14.605 8.182 1.00 98.12 89 SER A CA 1
ATOM 718 C C . SER A 1 89 ? 3.504 -13.149 8.618 1.00 98.12 89 SER A C 1
ATOM 720 O O . SER A 1 89 ? 3.785 -12.263 7.808 1.00 98.12 89 SER A O 1
ATOM 722 N N . LYS A 1 90 ? 3.448 -12.892 9.933 1.00 98.06 90 LYS A N 1
ATOM 723 C CA . LYS A 1 90 ? 3.785 -11.567 10.503 1.00 98.06 90 LYS A CA 1
ATOM 724 C C . LYS A 1 90 ? 5.196 -11.108 10.118 1.00 98.06 90 LYS A C 1
ATOM 726 O O . LYS A 1 90 ? 5.400 -9.945 9.785 1.00 98.06 90 LYS A O 1
ATOM 731 N N . ARG A 1 91 ? 6.165 -12.034 10.107 1.00 98.38 91 ARG A N 1
ATOM 732 C CA . ARG A 1 91 ? 7.548 -11.756 9.676 1.00 98.38 91 ARG A CA 1
ATOM 733 C C . ARG A 1 91 ? 7.610 -11.297 8.219 1.00 98.38 91 ARG A C 1
ATOM 735 O O . ARG A 1 91 ? 8.378 -10.394 7.911 1.00 98.38 91 ARG A O 1
ATOM 742 N N . GLY A 1 92 ? 6.795 -11.879 7.339 1.00 98.56 92 GLY A N 1
ATOM 743 C CA . GLY A 1 92 ? 6.708 -11.457 5.941 1.00 98.56 92 GLY A CA 1
ATOM 744 C C . GLY A 1 92 ? 6.143 -10.042 5.789 1.00 98.56 92 GLY A C 1
ATOM 745 O O . GLY A 1 92 ? 6.702 -9.240 5.044 1.00 98.56 92 GLY A O 1
ATOM 746 N N . VAL A 1 93 ? 5.122 -9.686 6.578 1.00 98.81 93 VAL A N 1
ATOM 747 C CA . VAL A 1 93 ? 4.597 -8.309 6.620 1.00 98.81 93 VAL A CA 1
ATOM 748 C C . VAL A 1 93 ? 5.666 -7.330 7.132 1.00 98.81 93 VAL A C 1
ATOM 750 O O . VAL A 1 93 ? 5.912 -6.294 6.518 1.00 98.81 93 VAL A O 1
ATOM 753 N N . MET A 1 94 ? 6.407 -7.674 8.187 1.00 98.62 94 MET A N 1
ATOM 754 C CA . MET A 1 94 ? 7.529 -6.842 8.652 1.00 98.62 94 MET A CA 1
ATOM 755 C C . MET A 1 94 ? 8.629 -6.693 7.591 1.00 98.62 94 MET A C 1
ATOM 757 O O . MET A 1 94 ? 9.156 -5.599 7.393 1.00 98.62 94 MET A O 1
ATOM 761 N N . ALA A 1 95 ? 8.943 -7.763 6.859 1.00 98.69 95 ALA A N 1
ATOM 762 C CA . ALA A 1 95 ? 9.906 -7.711 5.764 1.00 98.69 95 ALA A CA 1
ATOM 763 C C . ALA A 1 95 ? 9.437 -6.788 4.624 1.00 98.69 95 ALA A C 1
ATOM 765 O O . ALA A 1 95 ? 10.255 -6.044 4.087 1.00 98.69 95 ALA A O 1
ATOM 766 N N . SER A 1 96 ? 8.136 -6.757 4.296 1.00 98.69 96 SER A N 1
ATOM 767 C CA . SER A 1 96 ? 7.611 -5.775 3.330 1.00 98.69 96 SER A CA 1
ATOM 768 C C . SER A 1 96 ? 7.772 -4.327 3.792 1.00 98.69 96 SER A C 1
ATOM 770 O O . SER A 1 96 ? 8.114 -3.480 2.973 1.00 98.69 96 SER A O 1
ATOM 772 N N . ILE A 1 97 ? 7.607 -4.038 5.088 1.00 98.81 97 ILE A N 1
ATOM 773 C CA . ILE A 1 97 ? 7.866 -2.698 5.641 1.00 98.81 97 ILE A CA 1
ATOM 774 C C . ILE A 1 97 ? 9.347 -2.345 5.477 1.00 98.81 97 ILE A C 1
ATOM 776 O O . ILE A 1 97 ? 9.674 -1.262 4.996 1.00 98.81 97 ILE A O 1
ATOM 780 N N . GLY A 1 98 ? 10.248 -3.277 5.806 1.00 98.62 98 GLY A N 1
ATOM 781 C CA . GLY A 1 98 ? 11.686 -3.112 5.586 1.00 98.62 98 GLY A CA 1
ATOM 782 C C . GLY A 1 98 ? 12.027 -2.807 4.125 1.00 98.62 98 GLY A C 1
ATOM 783 O O . GLY A 1 98 ? 12.760 -1.861 3.854 1.00 98.62 98 GLY A O 1
ATOM 784 N N . TYR A 1 99 ? 11.442 -3.552 3.185 1.00 98.69 99 TYR A N 1
ATOM 785 C CA . TYR A 1 99 ? 11.609 -3.336 1.746 1.00 98.69 99 TYR A CA 1
ATOM 786 C C . TYR A 1 99 ? 11.079 -1.968 1.280 1.00 98.69 99 TYR A C 1
ATOM 788 O O . TYR A 1 99 ? 11.758 -1.255 0.539 1.00 98.69 99 TYR A O 1
ATOM 796 N N . LEU A 1 100 ? 9.894 -1.562 1.747 1.00 98.69 100 LEU A N 1
ATOM 797 C CA . LEU A 1 100 ? 9.313 -0.253 1.437 1.00 98.69 100 LEU A CA 1
ATOM 798 C C . LEU A 1 100 ? 10.140 0.895 2.027 1.00 98.69 100 LEU A C 1
ATOM 800 O O . LEU A 1 100 ? 10.238 1.948 1.404 1.00 98.69 100 LEU A O 1
ATOM 804 N N . ASN A 1 101 ? 10.779 0.708 3.182 1.00 98.38 101 ASN A N 1
ATOM 805 C CA . ASN A 1 101 ? 11.689 1.697 3.767 1.00 98.38 101 ASN A CA 1
ATOM 806 C C . ASN A 1 101 ? 12.987 1.881 2.969 1.00 98.38 101 ASN A C 1
ATOM 808 O O . ASN A 1 101 ? 13.633 2.914 3.113 1.00 98.38 101 ASN A O 1
ATOM 812 N N . GLN A 1 102 ? 13.357 0.934 2.099 1.00 97.88 102 GLN A N 1
ATOM 813 C CA . GLN A 1 102 ? 14.501 1.104 1.194 1.00 97.88 102 GLN A CA 1
ATOM 814 C C . GLN A 1 102 ? 14.198 2.033 0.011 1.00 97.88 102 GLN A C 1
ATOM 816 O O . GLN A 1 102 ? 15.119 2.538 -0.622 1.00 97.88 102 GLN A O 1
ATOM 821 N N . TYR A 1 103 ? 12.923 2.302 -0.281 1.00 97.94 103 TYR A N 1
ATOM 822 C CA . TYR A 1 103 ? 12.497 3.098 -1.433 1.00 97.94 103 TYR A CA 1
ATOM 823 C C . TYR A 1 103 ? 13.205 4.463 -1.598 1.00 97.94 103 TYR A C 1
ATOM 825 O O . TYR A 1 103 ? 13.750 4.693 -2.679 1.00 97.94 103 TYR A O 1
ATOM 833 N N . PRO A 1 104 ? 13.278 5.355 -0.585 1.00 96.75 104 PRO A N 1
ATOM 834 C CA . PRO A 1 104 ? 13.961 6.646 -0.733 1.00 96.75 104 PRO A CA 1
ATOM 835 C C . PRO A 1 104 ? 15.486 6.527 -0.884 1.00 96.75 104 PRO A C 1
ATOM 837 O O . P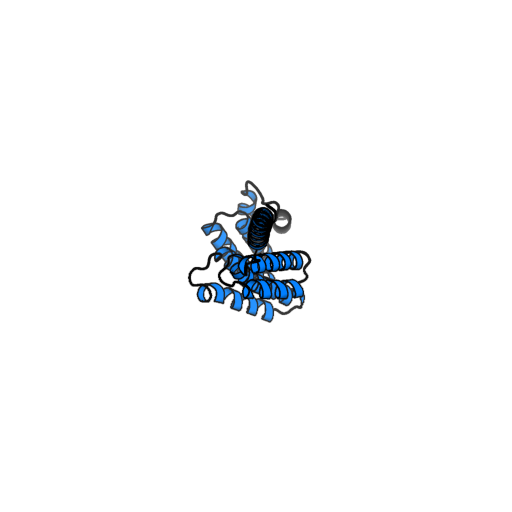RO A 1 104 ? 16.128 7.471 -1.330 1.00 96.75 104 PRO A O 1
ATOM 840 N N . PHE A 1 105 ? 16.077 5.384 -0.526 1.00 94.69 105 PHE A N 1
ATOM 841 C CA . PHE A 1 105 ? 17.497 5.104 -0.765 1.00 94.69 105 PHE A CA 1
ATOM 842 C C . PHE A 1 105 ? 17.726 4.504 -2.156 1.00 94.69 105 PHE A C 1
ATOM 844 O O . PHE A 1 105 ? 18.783 4.692 -2.755 1.00 94.69 105 PHE A O 1
ATOM 851 N N . HIS A 1 106 ? 16.722 3.797 -2.677 1.00 92.81 106 HIS A N 1
ATOM 852 C CA . HIS A 1 106 ? 16.737 3.184 -4.000 1.00 92.81 106 HIS A CA 1
ATOM 853 C C . HIS A 1 106 ? 16.500 4.205 -5.123 1.00 92.81 106 HIS A C 1
ATOM 855 O O . HIS A 1 106 ? 17.099 4.099 -6.192 1.00 92.81 106 HIS A O 1
ATOM 861 N N . TYR A 1 107 ? 15.673 5.227 -4.877 1.00 94.06 107 TYR A N 1
ATOM 862 C CA . TYR A 1 107 ? 15.375 6.305 -5.824 1.00 94.06 107 TYR A CA 1
ATOM 863 C C . TYR A 1 107 ? 15.930 7.645 -5.338 1.00 94.06 107 TYR A C 1
ATOM 865 O O . TYR A 1 107 ? 15.519 8.146 -4.298 1.00 94.06 107 TYR A O 1
ATOM 873 N N . LYS A 1 108 ? 16.806 8.277 -6.136 1.00 88.56 108 LYS A N 1
ATOM 874 C CA . LYS A 1 108 ? 17.402 9.590 -5.804 1.00 88.56 108 LYS A CA 1
ATOM 875 C C . LYS A 1 108 ? 16.360 10.698 -5.609 1.00 88.56 108 LYS A C 1
ATOM 877 O O . LYS A 1 108 ? 16.573 11.595 -4.803 1.00 88.56 108 LYS A O 1
ATOM 882 N N . VAL A 1 109 ? 15.270 10.650 -6.376 1.00 92.81 109 VAL A N 1
ATOM 883 C CA . VAL A 1 109 ? 14.132 11.575 -6.282 1.00 92.81 109 VAL A CA 1
ATOM 884 C C . VAL A 1 109 ? 12.852 10.733 -6.322 1.00 92.81 109 VAL A C 1
ATOM 886 O O . VAL A 1 109 ? 12.346 10.456 -7.409 1.00 92.81 109 VAL A O 1
ATOM 889 N N . PRO A 1 110 ? 12.366 10.247 -5.167 1.00 95.44 110 PRO A N 1
ATOM 890 C CA . PRO A 1 110 ? 11.210 9.360 -5.117 1.00 95.44 110 PRO A CA 1
ATOM 891 C C . PRO A 1 110 ? 9.922 10.121 -5.461 1.00 95.44 110 PRO A C 1
ATOM 893 O O . PRO A 1 110 ? 9.524 11.037 -4.740 1.00 95.44 110 PRO A O 1
ATOM 896 N N . ARG A 1 111 ? 9.238 9.728 -6.541 1.00 97.50 111 ARG A N 1
ATOM 897 C CA . ARG A 1 111 ? 8.002 10.384 -7.015 1.00 97.50 111 ARG A CA 1
ATOM 898 C C . ARG A 1 111 ? 6.778 10.064 -6.160 1.00 97.50 111 ARG A C 1
ATOM 900 O O . ARG A 1 111 ? 5.830 10.842 -6.122 1.00 97.50 111 ARG A O 1
ATOM 907 N N . PHE A 1 112 ? 6.791 8.927 -5.470 1.00 98.12 112 PHE A N 1
ATOM 908 C CA . PHE A 1 112 ? 5.620 8.333 -4.822 1.00 98.12 112 PHE A CA 1
ATOM 909 C C . PHE A 1 112 ? 5.808 8.162 -3.312 1.00 98.12 112 PHE A C 1
ATOM 911 O O . PHE A 1 112 ? 5.355 7.179 -2.724 1.00 98.12 112 PHE A O 1
ATOM 918 N N . ILE A 1 113 ? 6.464 9.126 -2.657 1.00 98.06 113 ILE A N 1
ATOM 919 C CA . ILE A 1 113 ? 6.769 9.045 -1.220 1.00 98.06 113 ILE A CA 1
ATOM 920 C C . ILE A 1 113 ? 5.512 8.935 -0.340 1.00 98.06 113 ILE A C 1
ATOM 922 O O . ILE A 1 113 ? 5.501 8.177 0.627 1.00 98.06 113 ILE A O 1
ATOM 926 N N . HIS A 1 114 ? 4.417 9.611 -0.701 1.00 98.50 114 HIS A N 1
ATOM 927 C CA . HIS A 1 114 ? 3.151 9.481 0.029 1.00 98.50 114 HIS A CA 1
ATOM 928 C C . HIS A 1 114 ? 2.544 8.080 -0.129 1.00 98.50 114 HIS A C 1
ATOM 930 O O . HIS A 1 114 ? 2.127 7.489 0.862 1.00 98.50 114 HIS A O 1
ATOM 936 N N . THR A 1 115 ? 2.570 7.510 -1.338 1.00 98.62 115 THR A N 1
ATOM 937 C CA . THR A 1 115 ? 2.105 6.136 -1.603 1.00 98.62 115 THR A CA 1
ATOM 938 C C . THR A 1 115 ? 2.945 5.104 -0.854 1.00 98.62 115 THR A C 1
ATOM 940 O O . THR A 1 115 ? 2.415 4.139 -0.310 1.00 98.62 115 THR A O 1
ATOM 943 N N . GLN A 1 116 ? 4.261 5.312 -0.777 1.00 98.69 116 GLN A N 1
ATOM 944 C CA . GLN A 1 116 ? 5.145 4.453 0.004 1.00 98.69 116 GLN A CA 1
ATOM 945 C C . GLN A 1 116 ? 4.757 4.445 1.488 1.00 98.69 116 GLN A C 1
ATOM 947 O O . GLN A 1 116 ? 4.586 3.374 2.074 1.00 98.69 116 GLN A O 1
ATOM 952 N N . ARG A 1 117 ? 4.569 5.626 2.085 1.00 98.81 117 ARG A N 1
ATOM 953 C CA . ARG A 1 117 ? 4.151 5.764 3.487 1.00 98.81 117 ARG A CA 1
ATOM 954 C C . ARG A 1 117 ? 2.767 5.183 3.728 1.00 98.81 117 ARG A C 1
ATOM 956 O O . ARG A 1 117 ? 2.563 4.511 4.732 1.00 98.81 117 ARG A O 1
ATOM 963 N N . GLU A 1 118 ? 1.843 5.391 2.798 1.00 98.75 118 GLU A N 1
ATOM 964 C CA . GLU A 1 118 ? 0.513 4.794 2.845 1.00 98.75 118 GLU A CA 1
ATOM 965 C C . GLU A 1 118 ? 0.596 3.263 2.905 1.00 98.75 118 GLU A C 1
ATOM 967 O O . GLU A 1 118 ? -0.024 2.657 3.773 1.00 98.75 118 GLU A O 1
ATOM 972 N N . PHE A 1 119 ? 1.408 2.630 2.052 1.00 98.88 119 PHE A N 1
ATOM 973 C CA . PHE A 1 119 ? 1.560 1.170 2.047 1.00 98.88 119 PHE A CA 1
ATOM 974 C C . PHE A 1 119 ? 2.208 0.638 3.329 1.00 98.88 119 PHE A C 1
ATOM 976 O O . PHE A 1 119 ? 1.879 -0.462 3.772 1.00 98.88 119 PHE A O 1
ATOM 983 N N . ILE A 1 120 ? 3.097 1.413 3.953 1.00 98.88 120 ILE A N 1
ATOM 984 C CA . ILE A 1 120 ? 3.637 1.087 5.277 1.00 98.88 120 ILE A CA 1
ATOM 985 C C . ILE A 1 120 ? 2.550 1.189 6.351 1.00 98.88 120 ILE A C 1
ATOM 987 O O . ILE A 1 120 ? 2.442 0.293 7.187 1.00 98.88 120 ILE A O 1
ATOM 991 N N . GLY A 1 121 ? 1.725 2.239 6.319 1.00 98.81 121 GLY A N 1
ATOM 992 C CA . GLY A 1 121 ? 0.559 2.369 7.196 1.00 98.81 121 GLY A CA 1
ATOM 993 C C . GLY A 1 121 ? -0.393 1.179 7.056 1.00 98.81 121 GLY A C 1
ATOM 994 O O . GLY A 1 121 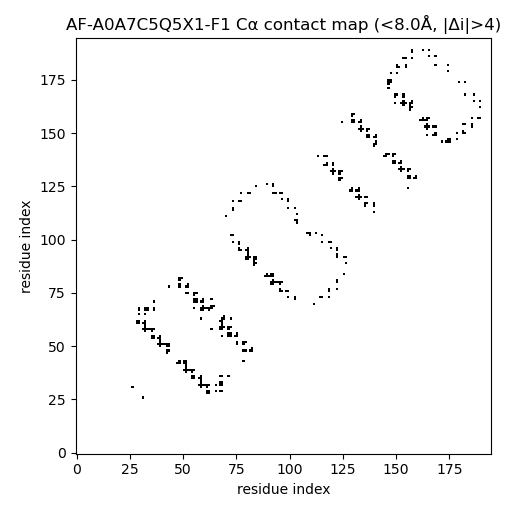? -0.772 0.573 8.061 1.00 98.81 121 GLY A O 1
ATOM 995 N N . ASP A 1 122 ? -0.701 0.782 5.816 1.00 98.69 122 ASP A N 1
ATOM 996 C CA . ASP A 1 122 ? -1.542 -0.380 5.511 1.00 98.69 122 ASP A CA 1
ATOM 997 C C . ASP A 1 122 ? -0.913 -1.661 6.100 1.00 98.69 122 ASP A C 1
ATOM 999 O O . ASP A 1 122 ? -1.599 -2.471 6.722 1.00 98.69 122 ASP A O 1
ATOM 1003 N N . ALA A 1 123 ? 0.406 -1.839 5.977 1.00 98.81 123 ALA A N 1
ATOM 1004 C CA . ALA A 1 123 ? 1.109 -2.992 6.538 1.00 98.81 123 ALA A CA 1
ATOM 1005 C C . ALA A 1 123 ? 1.092 -3.016 8.079 1.00 98.81 123 ALA A C 1
ATOM 1007 O O . ALA A 1 123 ? 0.965 -4.087 8.676 1.00 98.81 123 ALA A O 1
ATOM 1008 N N . TYR A 1 124 ? 1.166 -1.858 8.741 1.00 98.81 124 TYR A N 1
ATOM 1009 C CA . TYR A 1 124 ? 1.001 -1.780 10.194 1.00 98.81 124 TYR A CA 1
ATOM 1010 C C . TYR A 1 124 ? -0.426 -2.110 10.644 1.00 98.81 124 TYR A C 1
ATOM 1012 O O . TYR A 1 124 ? -0.584 -2.769 11.674 1.00 98.81 124 TYR A O 1
ATOM 1020 N N . LEU A 1 125 ? -1.454 -1.757 9.860 1.00 98.19 125 LEU A N 1
ATOM 1021 C CA . LEU A 1 125 ? -2.823 -2.226 10.117 1.00 98.19 125 LEU A CA 1
ATOM 1022 C C . LEU A 1 125 ? -2.907 -3.757 10.079 1.00 98.19 125 LEU A C 1
ATOM 1024 O O . LEU A 1 125 ? -3.490 -4.352 10.983 1.00 98.19 125 LEU A O 1
ATOM 1028 N N . LEU A 1 126 ? -2.274 -4.406 9.093 1.00 98.31 126 LEU A N 1
ATOM 1029 C CA . LEU A 1 126 ? -2.228 -5.875 9.000 1.00 98.31 126 LEU A CA 1
ATOM 1030 C C . LEU A 1 126 ? -1.540 -6.526 10.215 1.00 98.31 126 LEU A C 1
ATOM 1032 O O . LEU A 1 126 ? -1.851 -7.659 10.580 1.00 98.31 126 LEU A O 1
ATOM 1036 N N . LEU A 1 127 ? -0.609 -5.817 10.859 1.00 98.44 127 LEU A N 1
ATOM 1037 C CA . LEU A 1 127 ? 0.071 -6.261 12.080 1.00 98.44 127 LEU A CA 1
ATOM 1038 C C . LEU A 1 127 ? -0.706 -5.957 13.369 1.00 98.44 127 LEU A C 1
ATOM 1040 O O . LEU A 1 127 ? -0.244 -6.344 14.444 1.00 98.44 127 LEU A O 1
ATOM 1044 N N . LEU A 1 128 ? -1.876 -5.317 13.268 1.00 97.81 128 LEU A N 1
ATOM 1045 C CA . LEU A 1 128 ? -2.670 -4.804 14.390 1.00 97.81 128 LEU A CA 1
ATOM 1046 C C . LEU A 1 128 ? -1.945 -3.705 15.188 1.00 97.81 128 LEU A C 1
ATOM 1048 O O . LEU A 1 128 ? -2.226 -3.479 16.362 1.00 97.81 128 LEU A O 1
ATOM 1052 N N . TRP A 1 129 ? -0.986 -3.015 14.567 1.00 98.25 129 TRP A N 1
ATOM 1053 C CA . TRP A 1 129 ? -0.243 -1.908 15.178 1.00 98.25 129 TRP A CA 1
ATOM 1054 C C . TRP A 1 129 ? -0.947 -0.592 14.862 1.00 98.25 129 TRP A C 1
ATOM 1056 O O . TRP A 1 129 ? -0.453 0.261 14.120 1.00 98.25 129 TRP A O 1
ATOM 1066 N N . PHE A 1 130 ? -2.160 -0.472 15.399 1.00 98.00 130 PHE A N 1
ATOM 1067 C CA . PHE A 1 130 ? -3.116 0.560 15.015 1.00 98.00 130 PHE A CA 1
ATOM 1068 C C . PHE A 1 130 ? -2.623 1.973 15.305 1.00 98.00 130 PHE A C 1
ATOM 1070 O O . PHE A 1 130 ? -2.750 2.828 14.437 1.00 98.00 130 PHE A O 1
ATOM 1077 N N . ASP A 1 131 ? -1.987 2.224 16.452 1.00 97.44 131 ASP A N 1
ATOM 1078 C CA . ASP A 1 131 ? -1.459 3.559 16.760 1.00 97.44 131 ASP A CA 1
ATOM 1079 C C . ASP A 1 131 ? -0.332 3.977 15.809 1.00 97.44 131 ASP A C 1
ATOM 1081 O O . ASP A 1 131 ? -0.260 5.135 15.399 1.00 97.44 131 ASP A O 1
ATOM 1085 N N . THR A 1 132 ? 0.515 3.034 15.385 1.00 98.38 132 THR A N 1
ATOM 1086 C CA . THR A 1 132 ? 1.555 3.309 14.385 1.00 98.38 132 THR A CA 1
ATOM 1087 C C . THR A 1 132 ? 0.936 3.662 13.035 1.00 98.38 132 THR A C 1
ATOM 1089 O O . THR A 1 132 ? 1.307 4.674 12.439 1.00 98.38 132 THR A O 1
ATOM 1092 N N . ALA A 1 133 ? -0.038 2.876 12.568 1.00 98.62 133 ALA A N 1
ATOM 1093 C CA . ALA A 1 133 ? -0.754 3.165 11.327 1.00 98.62 133 ALA A CA 1
ATOM 1094 C C . ALA A 1 133 ? -1.496 4.512 11.398 1.00 98.62 133 ALA A C 1
ATOM 1096 O O . ALA A 1 133 ? -1.358 5.346 10.504 1.00 98.62 133 ALA A O 1
ATOM 1097 N N . LYS A 1 134 ? -2.207 4.761 12.505 1.00 97.69 134 LYS A N 1
ATOM 1098 C CA . LYS A 1 134 ? -2.913 6.011 12.813 1.00 97.69 134 LYS A CA 1
ATOM 1099 C C . LYS A 1 134 ? -1.987 7.220 12.678 1.00 97.69 134 LYS A C 1
ATOM 1101 O O . LYS A 1 134 ? -2.322 8.157 11.960 1.00 97.69 134 LYS A O 1
ATOM 1106 N N . ASN A 1 135 ? -0.806 7.181 13.294 1.00 98.06 135 ASN A N 1
ATOM 1107 C CA . ASN A 1 135 ? 0.159 8.282 13.230 1.00 98.06 135 ASN A CA 1
ATOM 1108 C C . ASN A 1 135 ? 0.662 8.536 11.801 1.00 98.06 135 ASN A C 1
ATOM 1110 O O . ASN A 1 135 ? 0.821 9.686 11.394 1.00 98.06 135 ASN A O 1
ATOM 1114 N N . ILE A 1 136 ? 0.874 7.482 11.007 1.00 98.69 136 ILE A N 1
ATOM 1115 C CA . ILE A 1 136 ? 1.257 7.624 9.595 1.00 98.69 136 ILE A CA 1
ATOM 1116 C C . ILE A 1 136 ? 0.153 8.326 8.801 1.00 98.69 136 ILE A C 1
ATOM 1118 O O . ILE A 1 136 ? 0.448 9.267 8.063 1.00 98.69 136 ILE A O 1
ATOM 1122 N N . TYR A 1 137 ? -1.103 7.906 8.966 1.00 98.56 137 TYR A N 1
ATOM 1123 C CA . TYR A 1 137 ? -2.233 8.509 8.259 1.00 98.56 137 TYR A CA 1
ATOM 1124 C C . TYR A 1 137 ? -2.505 9.948 8.694 1.00 98.56 137 TYR A C 1
ATOM 1126 O O . TYR A 1 137 ? -2.804 10.777 7.841 1.00 98.56 137 TYR A O 1
ATOM 1134 N N . ALA A 1 138 ? -2.340 10.269 9.980 1.00 97.69 138 ALA A N 1
ATOM 1135 C CA . ALA A 1 138 ? -2.437 11.642 10.471 1.00 97.69 138 ALA A CA 1
ATOM 1136 C C . ALA A 1 138 ? -1.413 12.556 9.779 1.00 97.69 138 ALA A C 1
ATOM 1138 O O . ALA A 1 138 ? -1.776 13.618 9.279 1.00 97.69 138 ALA A O 1
ATOM 1139 N N . ASN A 1 139 ? -0.155 12.111 9.679 1.00 98.44 139 ASN A N 1
ATOM 1140 C CA . ASN A 1 139 ? 0.887 12.870 8.986 1.00 98.44 139 ASN A CA 1
ATOM 1141 C C . ASN A 1 139 ? 0.589 13.008 7.483 1.00 98.44 139 ASN A C 1
ATOM 1143 O O . ASN A 1 139 ? 0.702 14.096 6.931 1.00 98.44 139 ASN A O 1
ATOM 1147 N N . LEU A 1 140 ? 0.155 11.928 6.822 1.00 98.62 140 LEU A N 1
ATOM 1148 C CA . LEU A 1 140 ? -0.232 11.977 5.407 1.00 98.62 140 LEU A CA 1
ATOM 1149 C C . LEU A 1 140 ? -1.410 12.926 5.160 1.00 98.62 140 LEU A C 1
ATOM 1151 O O . LEU A 1 140 ? -1.415 13.649 4.164 1.00 98.62 140 LEU A O 1
ATOM 1155 N N . TYR A 1 141 ? -2.395 12.951 6.059 1.00 97.19 141 TYR A N 1
ATOM 1156 C CA . TYR A 1 141 ? -3.494 13.905 5.983 1.00 97.19 141 TYR A CA 1
ATOM 1157 C C . TYR A 1 141 ? -3.000 15.341 6.174 1.00 97.19 141 TYR A C 1
ATOM 1159 O O . TYR A 1 141 ? -3.329 16.191 5.357 1.00 97.19 141 TYR A O 1
ATOM 1167 N N . GLY A 1 142 ? -2.160 15.606 7.178 1.00 97.06 142 GLY A N 1
ATOM 1168 C CA . GLY A 1 142 ? -1.604 16.943 7.413 1.00 97.06 142 GLY A CA 1
ATOM 1169 C C . GLY A 1 142 ? -0.776 17.489 6.242 1.00 97.06 142 GLY A C 1
ATOM 1170 O O . GLY A 1 142 ? -0.748 18.693 6.024 1.00 97.06 142 GLY A O 1
ATOM 1171 N N . GLU A 1 143 ? -0.132 16.617 5.466 1.00 97.88 143 GLU A N 1
ATOM 1172 C CA . GLU A 1 143 ? 0.691 17.009 4.313 1.00 97.88 143 GLU A CA 1
ATOM 1173 C C . GLU A 1 143 ? -0.095 17.167 3.005 1.00 97.88 143 GLU A C 1
ATOM 1175 O O . GLU A 1 143 ? 0.368 17.842 2.087 1.00 97.88 143 GLU A O 1
ATOM 1180 N N . THR A 1 144 ? -1.246 16.502 2.872 1.00 96.94 144 THR A N 1
ATOM 1181 C CA . THR A 1 144 ? -1.943 16.389 1.577 1.00 96.94 144 THR A CA 1
ATOM 1182 C C . THR A 1 144 ? -3.400 16.829 1.601 1.00 96.94 144 THR A C 1
ATOM 1184 O O . THR A 1 144 ? -3.989 16.993 0.535 1.00 96.94 144 THR A O 1
ATOM 1187 N N . GLU A 1 145 ? -3.990 16.951 2.792 1.00 94.94 145 GLU A N 1
ATOM 1188 C CA . GLU A 1 145 ? -5.408 17.240 3.048 1.00 94.94 145 GLU A CA 1
ATOM 1189 C C . GLU A 1 145 ? -6.378 16.281 2.336 1.00 94.94 145 GLU A C 1
ATOM 1191 O O . GLU A 1 145 ? -7.564 16.563 2.153 1.00 94.94 145 GLU A O 1
ATOM 1196 N N . LYS A 1 146 ? -5.883 15.108 1.930 1.00 96.00 146 LYS A N 1
ATOM 1197 C CA . LYS A 1 146 ? -6.671 14.131 1.189 1.00 96.00 146 LYS A CA 1
ATOM 1198 C C . LYS A 1 146 ? -7.621 13.358 2.113 1.00 96.00 146 LYS A C 1
ATOM 1200 O O . LYS A 1 146 ? -7.155 12.731 3.072 1.00 96.00 146 LYS A O 1
ATOM 1205 N N . PRO A 1 147 ? -8.937 13.334 1.830 1.00 96.44 147 PRO A N 1
ATOM 1206 C CA . PRO A 1 147 ? -9.934 12.740 2.720 1.00 96.44 147 PRO A CA 1
ATOM 1207 C C . PRO A 1 147 ? -9.720 11.241 2.969 1.00 96.44 147 PRO A C 1
ATOM 1209 O O . PRO A 1 147 ? -10.060 10.755 4.044 1.00 96.44 147 PRO A O 1
ATOM 1212 N N . GLU A 1 148 ? -9.118 10.498 2.037 1.00 96.62 148 GLU A N 1
ATOM 1213 C CA . GLU A 1 148 ? -8.793 9.084 2.243 1.00 96.62 148 GLU A CA 1
ATOM 1214 C C . GLU A 1 148 ? -7.890 8.838 3.460 1.00 96.62 148 GLU A C 1
ATOM 1216 O O . GLU A 1 148 ? -8.100 7.872 4.194 1.00 96.62 148 GLU A O 1
ATOM 1221 N N . TYR A 1 149 ? -6.924 9.717 3.737 1.00 97.69 149 TYR A N 1
ATOM 1222 C CA . TYR A 1 149 ? -6.030 9.548 4.882 1.00 97.69 149 TYR A CA 1
ATOM 1223 C C . TYR A 1 149 ? -6.722 9.880 6.198 1.00 97.69 149 TYR A C 1
ATOM 1225 O O . TYR A 1 149 ? -6.470 9.224 7.203 1.00 97.69 149 TYR A O 1
ATOM 1233 N N . MET A 1 150 ? -7.660 10.824 6.183 1.00 97.06 150 MET A N 1
ATOM 1234 C CA . MET A 1 150 ? -8.530 11.103 7.323 1.00 97.06 150 MET A CA 1
ATOM 1235 C C . MET A 1 150 ? -9.448 9.911 7.635 1.00 97.06 150 MET A C 1
ATOM 1237 O O . MET A 1 150 ? -9.626 9.554 8.799 1.00 97.06 150 MET A O 1
ATOM 1241 N N . ILE A 1 151 ? -9.964 9.241 6.598 1.00 97.94 151 ILE A N 1
ATOM 1242 C CA . ILE A 1 151 ? -10.751 8.006 6.729 1.00 97.94 151 ILE A CA 1
ATOM 1243 C C . ILE A 1 151 ? -9.897 6.873 7.301 1.00 97.94 151 ILE A C 1
ATOM 1245 O O . ILE A 1 151 ? -10.302 6.235 8.271 1.00 97.94 151 ILE A O 1
ATOM 1249 N N . LYS A 1 152 ? -8.690 6.653 6.765 1.00 98.06 152 LYS A N 1
ATOM 1250 C CA . LYS A 1 152 ? -7.757 5.639 7.282 1.00 98.06 152 LYS A CA 1
ATOM 1251 C C . LYS A 1 152 ? -7.305 5.928 8.718 1.00 98.06 152 LYS A C 1
ATOM 1253 O O . LYS A 1 152 ? -7.220 5.000 9.520 1.00 98.06 152 LYS A O 1
ATOM 1258 N N . TYR A 1 153 ? -7.064 7.195 9.063 1.00 97.75 153 TYR A N 1
ATOM 1259 C CA . TYR A 1 153 ? -6.791 7.636 10.434 1.00 97.75 153 TYR A CA 1
ATOM 1260 C C . TYR A 1 153 ? -7.950 7.280 11.368 1.00 97.75 153 TYR A C 1
ATOM 1262 O O . TYR A 1 153 ? -7.729 6.641 12.396 1.00 97.75 153 TYR A O 1
ATOM 1270 N N . GLY A 1 154 ? -9.182 7.637 10.990 1.00 97.25 154 GLY A N 1
ATOM 1271 C CA . GLY A 1 154 ? -10.372 7.313 11.772 1.00 97.25 154 GLY A CA 1
ATOM 1272 C C . GLY A 1 154 ? -10.555 5.807 11.940 1.00 97.25 154 GLY A C 1
ATOM 1273 O O . GLY A 1 154 ? -10.805 5.339 13.045 1.00 97.25 154 GLY A O 1
ATOM 1274 N N . TYR A 1 155 ? -10.338 5.027 10.879 1.00 97.62 155 TYR A N 1
ATOM 1275 C CA . TYR A 1 155 ? -10.420 3.571 10.952 1.00 97.62 155 TYR A CA 1
ATOM 1276 C C . TYR A 1 155 ? -9.393 2.986 11.930 1.00 97.62 155 TYR A C 1
ATOM 1278 O O . TYR A 1 155 ? -9.749 2.217 12.821 1.00 97.62 155 TYR A O 1
ATOM 1286 N N . ALA A 1 156 ? -8.129 3.405 11.827 1.00 97.44 156 ALA A N 1
ATOM 1287 C CA . ALA A 1 156 ? -7.074 2.977 12.743 1.00 97.44 156 ALA A CA 1
ATOM 1288 C C . ALA A 1 156 ? -7.359 3.393 14.201 1.00 97.44 156 ALA A C 1
ATOM 1290 O O . ALA A 1 156 ? -7.152 2.601 15.116 1.00 97.44 156 ALA A O 1
ATOM 1291 N N . SER A 1 157 ? -7.873 4.608 14.415 1.00 96.31 157 SER A N 1
ATOM 1292 C CA . SER A 1 157 ? -8.281 5.113 15.732 1.00 96.31 157 SER A CA 1
ATOM 1293 C C . SER A 1 157 ? -9.428 4.297 16.331 1.00 96.31 157 SER A C 1
ATOM 1295 O O . SER A 1 157 ? -9.374 3.947 17.506 1.00 96.31 157 SER A O 1
ATOM 1297 N N . ALA A 1 158 ? -10.452 3.961 15.542 1.00 95.62 158 ALA A N 1
ATOM 1298 C CA . ALA A 1 158 ? -11.560 3.125 15.999 1.00 95.62 158 ALA A CA 1
ATOM 1299 C C . ALA A 1 158 ? -11.075 1.731 16.425 1.00 95.62 158 ALA A C 1
ATOM 1301 O O . ALA A 1 158 ? -11.466 1.238 17.482 1.00 95.62 158 ALA A O 1
ATOM 1302 N N . LEU A 1 159 ? -10.176 1.123 15.642 1.00 94.44 159 LEU A N 1
ATOM 1303 C CA . LEU A 1 159 ? -9.583 -0.181 15.954 1.00 94.44 159 LEU A CA 1
ATOM 1304 C C . LEU A 1 159 ? -8.677 -0.162 1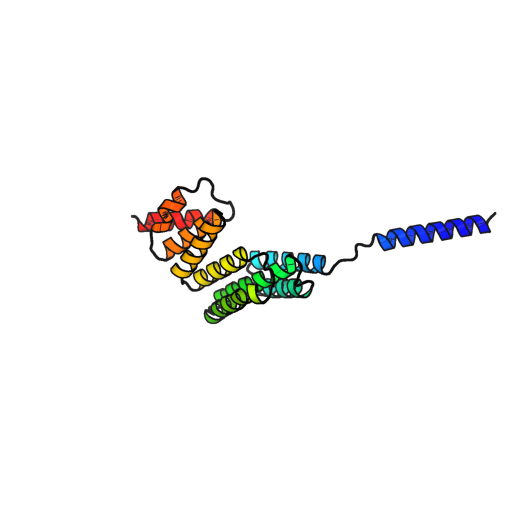7.194 1.00 94.44 159 LEU A C 1
ATOM 1306 O O . LEU A 1 159 ? -8.557 -1.185 17.864 1.00 94.44 159 LEU A O 1
ATOM 1310 N N . SER A 1 160 ? -8.066 0.980 17.530 1.00 93.19 160 SER A N 1
ATOM 1311 C CA . SER A 1 160 ? -7.327 1.144 18.789 1.00 93.19 160 SER A CA 1
ATOM 1312 C C . SER A 1 160 ? -8.219 1.477 19.992 1.00 93.19 160 SER A C 1
ATOM 1314 O O . SER A 1 160 ? -7.712 1.640 21.099 1.00 93.19 160 SER A O 1
ATOM 1316 N N . GLY A 1 161 ? -9.540 1.574 19.798 1.00 90.12 161 GLY A N 1
ATOM 1317 C CA . GLY A 1 161 ? -10.502 1.937 20.842 1.00 90.12 161 GLY A CA 1
ATOM 1318 C C . GLY A 1 161 ? -10.574 3.439 21.141 1.00 90.12 161 GLY A C 1
ATOM 1319 O O . GLY A 1 161 ? -11.251 3.840 22.083 1.00 90.12 161 GLY A O 1
ATOM 1320 N N . SER A 1 162 ? -9.902 4.286 20.355 1.00 91.06 162 SER A N 1
ATOM 1321 C CA . SER A 1 162 ? -9.920 5.741 20.532 1.00 91.06 162 SER A CA 1
ATOM 1322 C C . SER A 1 162 ? -11.008 6.403 19.693 1.00 91.06 162 SER A C 1
ATOM 1324 O O . SER A 1 162 ? -11.081 6.190 18.483 1.00 91.06 162 SER A O 1
ATOM 1326 N N . ILE A 1 163 ? -11.784 7.297 20.312 1.00 89.69 163 ILE A N 1
ATOM 1327 C CA . ILE A 1 163 ? -12.854 8.080 19.670 1.00 89.69 163 ILE A CA 1
ATOM 1328 C C . ILE A 1 163 ? -12.361 9.336 18.934 1.00 89.69 163 ILE A C 1
ATOM 1330 O O . ILE A 1 163 ? -13.173 10.049 18.347 1.00 89.69 163 ILE A O 1
ATOM 1334 N N . GLU A 1 164 ? -11.057 9.633 18.952 1.00 89.94 164 GLU A N 1
ATOM 1335 C CA . GLU A 1 164 ? -10.485 10.858 18.366 1.00 89.94 164 GLU A CA 1
ATOM 1336 C C . GLU A 1 164 ? -10.900 11.053 16.902 1.00 89.94 164 GLU A C 1
ATOM 1338 O O . GLU A 1 164 ? -11.341 12.138 16.517 1.00 89.94 164 GLU A O 1
ATOM 1343 N N . GLY A 1 165 ? -10.840 9.984 16.101 1.00 91.06 165 GLY A N 1
ATOM 1344 C CA . GLY A 1 165 ? -11.239 10.002 14.694 1.00 91.06 165 GLY A CA 1
ATOM 1345 C C . GLY A 1 165 ? -12.714 10.312 14.441 1.00 91.06 165 GLY A C 1
ATOM 1346 O O . GLY A 1 165 ? -13.045 10.800 13.362 1.00 91.06 165 GLY A O 1
ATOM 1347 N N . TYR A 1 166 ? -13.606 10.105 15.413 1.00 93.50 166 TYR A N 1
ATOM 1348 C CA . TYR A 1 166 ? -15.047 10.253 15.206 1.00 93.50 166 TYR A CA 1
ATOM 1349 C C . TYR A 1 166 ? -15.447 11.684 14.836 1.00 93.50 166 TYR A C 1
ATOM 1351 O O . TYR A 1 166 ? -16.185 11.898 13.872 1.00 93.50 166 TYR A O 1
ATOM 1359 N N . ARG A 1 167 ? -14.930 12.679 15.574 1.00 89.19 167 ARG A N 1
ATOM 1360 C CA . ARG A 1 167 ? -15.234 14.095 15.312 1.00 89.19 167 ARG A CA 1
ATOM 1361 C C . ARG A 1 167 ? -14.762 14.502 13.923 1.00 89.19 167 ARG A C 1
ATOM 1363 O O . ARG A 1 167 ? -15.529 15.098 13.178 1.00 89.19 167 ARG A O 1
ATOM 1370 N N . TYR A 1 168 ? -13.541 14.109 13.570 1.00 90.44 168 TYR A N 1
ATOM 1371 C CA . TYR A 1 168 ? -12.978 14.363 12.253 1.00 90.44 168 TYR A CA 1
ATOM 1372 C C . TYR A 1 168 ? -13.892 13.783 11.165 1.00 90.44 168 TYR A C 1
ATOM 1374 O O . TYR A 1 168 ? -14.371 14.521 10.309 1.00 90.44 168 TYR A O 1
ATOM 1382 N N . LEU A 1 169 ? -14.222 12.489 11.212 1.00 94.31 169 LEU A N 1
ATOM 1383 C CA . LEU A 1 169 ? -15.026 11.855 10.158 1.00 94.31 169 LEU A CA 1
ATOM 1384 C C . LEU A 1 169 ? -16.415 12.477 9.963 1.00 94.31 169 LEU A C 1
ATOM 1386 O O . LEU A 1 169 ? -16.945 12.444 8.853 1.00 94.31 169 LEU A O 1
ATOM 1390 N N . ARG A 1 170 ? -17.006 13.065 11.007 1.00 91.69 170 ARG A N 1
ATOM 1391 C CA . ARG A 1 170 ? -18.287 13.780 10.903 1.00 91.69 170 ARG A CA 1
ATOM 1392 C C . ARG A 1 170 ? -18.202 15.104 10.146 1.00 91.69 170 ARG A C 1
ATOM 1394 O O . ARG A 1 170 ? -19.217 15.560 9.630 1.00 91.69 170 ARG A O 1
ATOM 1401 N N . GLU A 1 171 ? -17.026 15.715 10.091 1.00 90.50 171 GLU A N 1
ATOM 1402 C CA . GLU A 1 171 ? -16.789 16.991 9.409 1.00 90.50 171 GLU A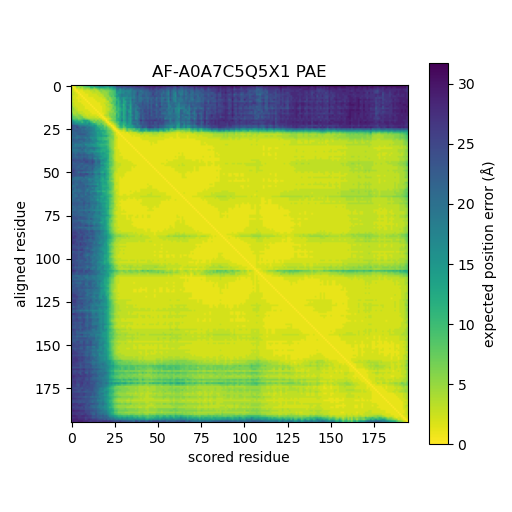 CA 1
ATOM 1403 C C . GLU A 1 171 ? -16.444 16.807 7.920 1.00 90.50 171 GLU A C 1
ATOM 1405 O O . GLU A 1 171 ? -16.362 17.784 7.170 1.00 90.50 171 GLU A O 1
ATOM 1410 N N . LEU A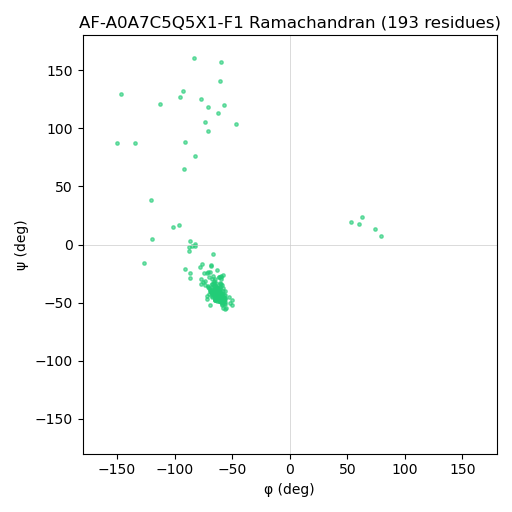 1 172 ? -16.279 15.561 7.455 1.00 92.50 172 LEU A N 1
ATOM 1411 C CA . LEU A 1 172 ? -16.037 15.263 6.045 1.00 92.50 172 LEU A CA 1
ATOM 1412 C C . LEU A 1 172 ? -17.223 15.703 5.178 1.00 92.50 172 LEU A C 1
ATOM 1414 O O . LEU A 1 172 ? -18.301 15.117 5.211 1.00 92.50 172 LEU A O 1
ATOM 1418 N N . LYS A 1 173 ? -16.987 16.705 4.324 1.00 89.62 173 LYS A N 1
ATOM 1419 C CA . LYS A 1 173 ? -17.990 17.215 3.372 1.00 89.62 173 LYS A CA 1
ATOM 1420 C C . LYS A 1 173 ? -18.340 16.208 2.277 1.00 89.62 173 LYS A C 1
ATOM 1422 O O . LYS A 1 173 ? -19.463 16.197 1.781 1.00 89.62 173 LYS A O 1
ATOM 1427 N N . LYS A 1 174 ? -17.358 15.410 1.849 1.00 93.06 174 LYS A N 1
ATOM 1428 C CA . LYS A 1 174 ? -17.498 14.421 0.778 1.00 93.06 174 LYS A CA 1
ATOM 1429 C C . LYS A 1 174 ? -16.609 13.220 1.066 1.00 93.06 174 LYS A C 1
ATOM 1431 O O . LYS A 1 174 ? -15.412 13.378 1.289 1.00 93.06 174 LYS A O 1
ATOM 1436 N N . VAL A 1 175 ? -17.197 12.032 0.995 1.00 95.75 175 VAL A N 1
ATOM 1437 C CA . VAL A 1 175 ? -16.484 10.759 1.122 1.00 95.75 175 VAL A CA 1
ATOM 1438 C C . VAL A 1 175 ? -16.136 10.247 -0.283 1.00 95.75 175 VAL A C 1
ATOM 1440 O O . VAL A 1 175 ? -17.029 10.183 -1.135 1.00 95.75 175 VAL A O 1
ATOM 1443 N N . PRO A 1 176 ? -14.863 9.920 -0.578 1.00 95.88 176 PRO A N 1
ATOM 1444 C CA . PRO A 1 176 ? -14.485 9.298 -1.846 1.00 95.88 176 PRO A CA 1
ATOM 1445 C C . PRO A 1 176 ? -15.180 7.946 -2.041 1.00 95.88 176 PRO A C 1
ATOM 1447 O O . PRO A 1 176 ? -15.287 7.169 -1.096 1.00 95.88 176 PRO A O 1
ATOM 1450 N N . ALA A 1 177 ? -15.609 7.648 -3.272 1.00 96.19 177 ALA A N 1
ATOM 1451 C CA . ALA A 1 177 ? -16.369 6.431 -3.582 1.00 96.19 177 ALA A CA 1
ATOM 1452 C C . ALA A 1 177 ? -15.628 5.149 -3.164 1.00 96.19 177 ALA A C 1
ATOM 1454 O O . ALA A 1 177 ? -16.214 4.293 -2.509 1.00 96.19 177 ALA A O 1
ATOM 1455 N N . ASP A 1 178 ? -14.324 5.080 -3.441 1.00 93.50 178 ASP A N 1
ATOM 1456 C CA . ASP A 1 178 ? -13.469 3.931 -3.106 1.00 93.50 178 ASP A CA 1
ATOM 1457 C C . ASP A 1 178 ? -13.277 3.720 -1.589 1.00 93.50 178 ASP A C 1
ATOM 1459 O O . ASP A 1 178 ? -12.714 2.712 -1.169 1.00 93.50 178 ASP A O 1
ATOM 1463 N N . TYR A 1 179 ? -13.737 4.662 -0.759 1.00 96.31 179 TYR A N 1
ATOM 1464 C CA . TYR A 1 179 ? -13.580 4.657 0.697 1.00 96.31 179 TYR A CA 1
ATOM 1465 C C . TYR A 1 179 ? -14.911 4.651 1.460 1.00 96.31 179 TYR A C 1
ATOM 1467 O O . TYR A 1 179 ? -14.899 4.716 2.691 1.00 96.31 179 TYR A O 1
ATOM 1475 N N . LEU A 1 180 ? -16.053 4.556 0.766 1.00 96.44 180 LEU A N 1
ATOM 1476 C CA . LEU A 1 180 ? -17.377 4.545 1.400 1.00 96.44 180 LEU A CA 1
ATOM 1477 C C . LEU A 1 180 ? -17.522 3.396 2.403 1.00 96.44 180 LEU A C 1
ATOM 1479 O O . LEU A 1 180 ? -17.961 3.624 3.529 1.00 96.44 180 LEU A O 1
ATOM 1483 N N . ASP A 1 181 ? -17.093 2.191 2.030 1.00 95.50 181 ASP A N 1
ATOM 1484 C CA . ASP A 1 181 ? -17.218 1.007 2.885 1.00 95.50 181 ASP A CA 1
ATOM 1485 C C . ASP A 1 181 ? -16.414 1.165 4.180 1.00 95.50 181 ASP A C 1
ATOM 1487 O O . ASP A 1 181 ? -16.924 0.929 5.277 1.00 95.50 181 ASP A O 1
ATOM 1491 N N . ILE A 1 182 ? -15.169 1.640 4.068 1.00 96.25 182 ILE A N 1
ATOM 1492 C CA . ILE A 1 182 ? -14.299 1.890 5.223 1.00 96.25 182 ILE A CA 1
ATOM 1493 C C . ILE A 1 182 ? -14.897 2.994 6.096 1.00 96.25 182 ILE A C 1
ATOM 1495 O O . ILE A 1 182 ? -14.937 2.849 7.317 1.00 96.25 182 ILE A O 1
ATOM 1499 N N . TYR A 1 183 ? -15.393 4.076 5.492 1.00 97.31 183 TYR A N 1
ATOM 1500 C CA . TYR A 1 183 ? -16.026 5.175 6.214 1.00 97.31 183 TYR A CA 1
ATOM 1501 C C . TYR A 1 183 ? -17.226 4.696 7.036 1.00 97.31 183 TYR A C 1
ATOM 1503 O O . TYR A 1 183 ? -17.255 4.901 8.250 1.00 97.31 183 TYR A O 1
ATOM 1511 N N . TYR A 1 184 ? -18.193 4.018 6.412 1.00 96.00 184 TYR A N 1
ATOM 1512 C CA . TYR A 1 184 ? -19.400 3.576 7.110 1.00 96.00 184 TYR A CA 1
ATOM 1513 C C . TYR A 1 184 ? -19.108 2.495 8.148 1.00 96.00 184 TYR A C 1
ATOM 1515 O O . TYR A 1 184 ? -19.664 2.554 9.244 1.00 96.00 184 TYR A O 1
ATOM 1523 N N . MET A 1 185 ? -18.191 1.567 7.863 1.00 95.06 185 MET A N 1
ATOM 1524 C CA . MET A 1 185 ? -17.743 0.584 8.850 1.00 95.06 185 MET A CA 1
ATOM 1525 C C . MET A 1 185 ? -17.090 1.263 10.063 1.00 95.06 185 MET A C 1
ATOM 1527 O O . MET A 1 185 ? -17.377 0.911 11.204 1.00 95.06 185 MET A O 1
ATOM 1531 N N . THR A 1 186 ? -16.263 2.285 9.835 1.00 96.12 186 THR A N 1
ATOM 1532 C CA . THR A 1 186 ? -15.627 3.059 10.913 1.00 96.12 186 THR A CA 1
ATOM 1533 C C . THR A 1 186 ? -16.656 3.821 11.744 1.00 96.12 186 THR A C 1
ATOM 1535 O O . THR A 1 186 ? -16.624 3.774 12.973 1.00 96.12 186 THR A O 1
ATOM 1538 N N . MET A 1 187 ? -17.605 4.493 11.089 1.00 95.25 187 MET A N 1
ATOM 1539 C CA . MET A 1 187 ? -18.692 5.193 11.773 1.00 95.25 187 MET A CA 1
ATOM 1540 C C . MET A 1 187 ? -19.556 4.225 12.587 1.00 95.25 187 MET A C 1
ATOM 1542 O O . MET A 1 187 ? -19.958 4.568 13.697 1.00 95.25 187 MET A O 1
ATOM 1546 N N . ALA A 1 188 ? -19.808 3.013 12.088 1.00 93.12 188 ALA A N 1
ATOM 1547 C CA . ALA A 1 188 ? -20.523 1.982 12.833 1.00 93.12 188 ALA A CA 1
ATOM 1548 C C . ALA A 1 188 ? -19.758 1.552 14.096 1.00 93.12 188 ALA A C 1
ATOM 1550 O O . ALA A 1 188 ? -20.355 1.528 15.170 1.00 93.12 188 ALA A O 1
ATOM 1551 N N . PHE A 1 189 ? -18.444 1.302 14.003 1.00 92.19 189 PHE A N 1
ATOM 1552 C CA . PHE A 1 189 ? -17.615 1.002 15.180 1.00 92.19 189 PHE A CA 1
ATOM 1553 C C . PHE A 1 189 ? -17.677 2.112 16.228 1.00 92.19 189 PHE A C 1
ATOM 1555 O O . PHE A 1 189 ? -17.830 1.831 17.415 1.00 92.19 189 PHE A O 1
ATOM 1562 N N . TYR A 1 190 ? -17.611 3.374 15.800 1.00 93.69 190 TYR A N 1
ATOM 1563 C CA . TYR A 1 190 ? -17.726 4.494 16.725 1.00 93.69 190 TYR A CA 1
ATOM 1564 C C . TYR A 1 190 ? -19.080 4.564 17.412 1.00 93.69 190 TYR A C 1
ATOM 1566 O O . TYR A 1 190 ? -19.128 4.689 18.629 1.00 93.69 190 TYR A O 1
ATOM 1574 N N . ASN A 1 191 ? -20.173 4.459 16.660 1.00 89.81 191 ASN A N 1
ATOM 1575 C CA . ASN A 1 191 ? -21.507 4.522 17.249 1.00 89.81 191 ASN A CA 1
ATOM 1576 C C . ASN A 1 191 ? -21.791 3.329 18.172 1.00 89.81 191 ASN A C 1
ATOM 1578 O O . ASN A 1 191 ? -22.471 3.505 19.174 1.00 89.81 191 ASN A O 1
ATOM 1582 N N . PHE A 1 192 ? -21.246 2.145 17.873 1.00 87.50 192 PHE A N 1
ATOM 1583 C CA . PHE A 1 192 ? -21.350 0.986 18.759 1.00 87.50 192 PHE A CA 1
ATOM 1584 C C . PHE A 1 192 ? -20.597 1.200 20.080 1.00 87.50 192 PHE A C 1
ATOM 1586 O O . PHE A 1 192 ? -21.135 0.912 21.140 1.00 87.50 192 PHE A O 1
ATOM 1593 N N . ASN A 1 193 ? -19.375 1.741 20.027 1.00 79.50 193 ASN A N 1
ATOM 1594 C CA . ASN A 1 193 ? -18.545 1.963 21.218 1.00 79.50 193 ASN A CA 1
ATOM 1595 C C . ASN A 1 193 ? -18.951 3.197 22.046 1.00 79.50 193 ASN A C 1
ATOM 1597 O O . ASN A 1 193 ? -18.542 3.312 23.197 1.00 79.50 193 ASN A O 1
ATOM 1601 N N . LEU A 1 194 ? -19.696 4.139 21.460 1.00 76.75 194 LEU A N 1
ATOM 1602 C CA . LEU A 1 194 ? -20.250 5.310 22.151 1.00 76.75 194 LEU A CA 1
ATOM 1603 C C . LEU A 1 194 ? -21.621 5.031 22.802 1.00 76.75 194 LEU A C 1
ATOM 1605 O O . LEU A 1 194 ? -22.179 5.951 23.402 1.00 76.75 194 LEU A O 1
ATOM 1609 N N . GLY A 1 195 ? -22.157 3.812 22.639 1.00 53.47 195 GLY A N 1
ATOM 1610 C CA . GLY A 1 195 ? -23.426 3.347 23.210 1.00 53.47 195 GLY A CA 1
ATOM 1611 C C . GLY A 1 195 ? -23.354 3.078 24.705 1.00 53.47 195 GLY A C 1
ATOM 1612 O O . GLY A 1 195 ? -22.496 2.266 25.113 1.00 53.47 195 GLY A O 1
#

Organism: Aquifex aeolicus (NCBI:txid63363)

Mean predicted aligned error: 7.26 Å

Sequence (195 aa):
MGTLIRKLTVALLIVLISTYSYNAERTTDSDLARRYFQKGLASLKILNYRDALLYFSRAYRMDPASEHGELSYLYLGKSYALYSYAFGSKRGVMASIGYLNQYPFHYKVPRFIHTQREFIGDAYLLLLWFDTAKNIYANLYGETEKPEYMIKYGYASALSGSIEGYRYLRELKKVPADYLDIYYMTMAFYNFNLG

Solvent-accessible surface area (backbone atoms only — not comparable to full-atom values): 10075 Å² total; per-residue (Å²): 117,68,69,61,54,52,51,50,52,50,52,51,49,53,52,51,50,52,54,54,63,66,66,54,82,73,83,45,46,56,56,50,4,42,54,27,28,52,52,12,52,57,26,44,76,72,67,38,33,70,56,15,37,52,24,11,53,48,2,24,70,50,23,52,86,37,73,38,6,45,49,14,54,51,50,33,28,46,32,43,21,52,43,20,52,78,70,71,29,64,70,40,27,53,49,20,44,56,56,48,67,43,44,69,78,75,30,98,76,59,89,53,58,68,61,45,50,49,48,42,23,54,43,28,47,76,70,68,38,22,67,63,16,20,54,46,22,49,52,50,18,75,75,63,72,43,63,68,29,51,46,51,19,22,38,25,25,45,75,64,73,39,68,74,26,55,65,58,63,71,67,57,90,69,79,57,78,97,45,45,69,59,44,53,55,34,53,48,53,45,57,61,73,72,101